Protein AF-0000000071337840 (afdb_homodimer)

Sequence (228 aa):
MEAAIKTVVSVFLKSSKGKENLGGKEFQSLVKSQLKNILTGTEDNEAVKNMRQQLDNNEDGKVSFQEYMNLIGYLAQSVSEQLLLNKHPLGLFTIEIVNPESFCKRSYLRCQCHMEAAIKTVVSVFLKSSKGKENLGGKEFQSLVKSQLKNILTGTEDNEAVKNMRQQLDNNEDGKVSFQEYMNLIGYLAQSVSEQLLLNKHPLGLFTIEIVNPESFCKRSYLRCQCH

Foldseek 3Di:
DVVVVVVLVVLQCVLCVNDQWAALVSQLCSCVPPVPQQEDPSVPSVLSQQLQCLLPPVPPRIHGVVSSVLVVVLSVVQLVVCVVVVVCVPSRHYDYSDDSVVSVVPSVVPPVPD/DVVVVVVLVVLQCVLCVNDQWAALVSQLCSCVPPVPQQEDPSVPSVLSQQLQCLLPPVPPRIHGVVSSVLVVVLSVVQLVVCVVVVVCVPSRHYDYSDDSVVSVVVSPPCPVPD

Secondary structure (DSSP, 8-state):
-HHHHHHHHHHHHHHHTT-SEE-HHHHHHHHHHHSTTTEETTT-HHHHHHHHHHH-TT-SSSE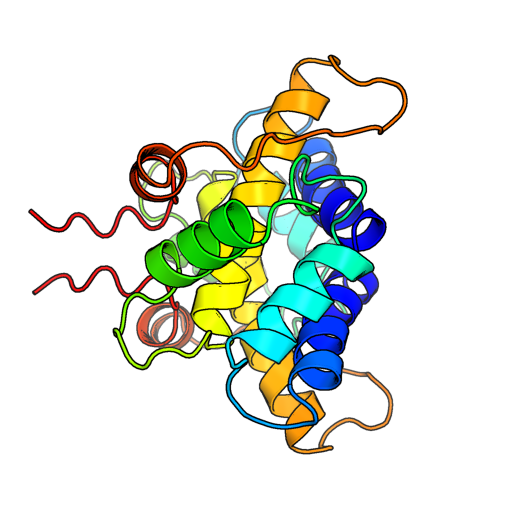EHHHHHHHHHHHHHHHHHHHHTT--TTS---EE---THHHHHS-S------/-HHHHHHHHHHHHHHHTT-SEE-HHHHHHHHHHHSTTTEETTT-HHHHHHHHHHH-TT-SSSEEHHHHHHHHHHHHHHHHHHHHTT--TT----EE---THHHHHH-S------

Organism: Cyprinus carpio (NCBI:txid7962)

Nearest PDB structures (foldseek):
  5dkn-assembly1_A  TM=9.117E-01  e=7.310E-04  Bos taurus
  1odb-assembly2_F  TM=9.271E-01  e=1.097E-03  Homo sapiens
  1juo-assembly1_A  TM=7.093E-01  e=1.704E-01  Homo sapiens
  1k94-assembly1_B  TM=5.576E-01  e=8.497E-02  Homo sapiens
  1gjy-assembly2_C  TM=5.408E-01  e=8.018E-02  Cricetulus griseus

Solvent-accessible surface area (backbone atoms only — not comparable to full-atom values): 12331 Å² total; per-residue (Å²): 86,56,67,26,47,48,45,55,35,47,52,52,39,62,51,26,71,74,44,77,41,22,44,63,68,37,43,48,49,41,45,49,69,45,31,50,70,40,33,40,60,53,85,37,63,66,55,45,51,51,50,50,59,63,44,21,77,85,68,74,70,34,37,38,60,53,36,49,42,50,52,52,44,42,53,32,51,55,47,41,54,35,56,72,65,58,70,36,85,82,69,64,45,74,39,64,73,59,73,58,67,53,51,58,72,57,30,58,59,63,34,64,67,116,85,56,68,28,44,48,44,56,35,47,52,52,40,61,50,26,70,74,45,77,41,22,45,62,69,39,44,48,49,43,46,50,70,44,32,50,70,40,32,40,61,55,86,35,63,68,55,44,51,50,50,49,58,60,44,20,78,84,69,74,70,35,38,37,61,51,36,48,42,49,51,52,43,45,52,34,51,54,46,41,55,36,56,73,64,58,69,36,84,82,69,65,44,74,37,64,74,59,72,59,69,53,50,58,69,56,33,56,56,70,34,62,68,115

Radius of gyration: 16.7 Å; Cα contacts (8 Å, |Δi|>4): 310; chains: 2; bounding box: 42×45×37 Å

InterPro domains:
  IPR002048 EF-hand domain [PS50222] (43-78)
  IPR011992 EF-hand domain pair [SSF47473] (2-84)
  IPR013787 S100/CaBP-9k-type, calcium binding, subdomain [SM01394] (1-40)
  IPR018247 EF-Hand 1, calcium-binding site [PS00018]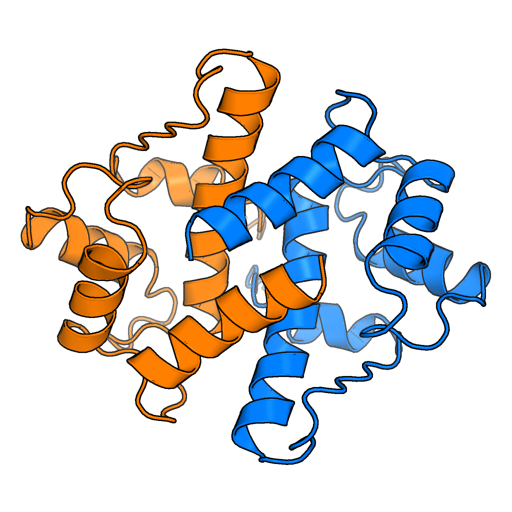 (56-68)

Structure (mmCIF, N/CA/C/O backbone):
data_AF-0000000071337840-model_v1
#
loop_
_entity.id
_entity.type
_entity.pdbx_description
1 polymer 'S100 calcium binding protein U'
#
loop_
_atom_site.group_PDB
_atom_site.id
_atom_site.type_symbol
_atom_site.label_atom_id
_atom_site.label_alt_id
_atom_site.label_comp_id
_atom_site.label_asym_id
_atom_site.label_entity_id
_atom_site.label_seq_id
_atom_site.pdbx_PDB_ins_code
_atom_site.Cartn_x
_atom_site.Cartn_y
_atom_site.Cartn_z
_atom_site.occupancy
_atom_site.B_iso_or_equiv
_atom_site.auth_seq_id
_atom_site.auth_comp_id
_atom_site.auth_asym_id
_atom_site.auth_atom_id
_atom_site.pdbx_PDB_model_num
ATOM 1 N N . MET A 1 1 ? 1.673 -2.33 -12.328 1 88.06 1 MET A N 1
ATOM 2 C CA . MET A 1 1 ? 1.578 -2.334 -10.867 1 88.06 1 MET A CA 1
ATOM 3 C C . MET A 1 1 ? 2.9 -1.916 -10.234 1 88.06 1 MET A C 1
ATOM 5 O O . MET A 1 1 ? 2.924 -1.072 -9.336 1 88.06 1 MET A O 1
ATOM 9 N N . GLU A 1 2 ? 4.066 -2.256 -10.883 1 89.44 2 GLU A N 1
ATOM 10 C CA . GLU A 1 2 ? 5.379 -2.023 -10.297 1 89.44 2 GLU A CA 1
ATOM 11 C C . GLU A 1 2 ? 5.715 -0.535 -10.266 1 89.44 2 GLU A C 1
ATOM 13 O O . GLU A 1 2 ? 6.27 -0.037 -9.281 1 89.44 2 GLU A O 1
ATOM 18 N N . ALA A 1 3 ? 5.312 0.094 -11.359 1 89.75 3 ALA A N 1
ATOM 19 C CA . ALA A 1 3 ? 5.539 1.536 -11.391 1 89.75 3 ALA A CA 1
ATOM 20 C C . ALA A 1 3 ? 4.719 2.246 -10.32 1 89.75 3 ALA A C 1
ATOM 22 O O . ALA A 1 3 ? 5.16 3.248 -9.75 1 89.75 3 ALA A O 1
ATOM 23 N N . ALA A 1 4 ? 3.533 1.729 -10.125 1 93.12 4 ALA A N 1
ATOM 24 C CA . ALA A 1 4 ? 2.676 2.299 -9.086 1 93.12 4 ALA A CA 1
ATOM 25 C C . ALA A 1 4 ? 3.301 2.127 -7.703 1 93.12 4 ALA A C 1
ATOM 27 O O . ALA A 1 4 ? 3.344 3.072 -6.914 1 93.12 4 ALA A O 1
ATOM 28 N N . ILE A 1 5 ? 3.885 0.948 -7.402 1 92.44 5 ILE A N 1
ATOM 29 C CA . ILE A 1 5 ? 4.531 0.687 -6.121 1 92.44 5 ILE A CA 1
ATOM 30 C C . ILE A 1 5 ? 5.762 1.58 -5.973 1 92.44 5 ILE A C 1
ATOM 32 O O . ILE A 1 5 ? 5.984 2.17 -4.914 1 92.44 5 ILE A O 1
ATOM 36 N N . LYS A 1 6 ? 6.508 1.772 -7.02 1 90.31 6 LYS A N 1
ATOM 37 C CA . LYS A 1 6 ? 7.684 2.637 -6.996 1 90.31 6 LYS A CA 1
ATOM 38 C C . LYS A 1 6 ? 7.297 4.086 -6.723 1 90.31 6 LYS A C 1
ATOM 40 O O . LYS A 1 6 ? 8.008 4.805 -6.016 1 90.31 6 LYS A O 1
ATOM 45 N N . THR A 1 7 ? 6.195 4.473 -7.363 1 93.69 7 THR A N 1
ATOM 46 C CA . THR A 1 7 ? 5.723 5.836 -7.145 1 93.69 7 THR A CA 1
ATOM 47 C C . THR A 1 7 ? 5.363 6.051 -5.676 1 93.69 7 THR A C 1
ATOM 49 O O . THR A 1 7 ? 5.766 7.047 -5.074 1 93.69 7 THR A O 1
ATOM 52 N N . VAL A 1 8 ? 4.641 5.078 -5.074 1 93.94 8 VAL A N 1
ATOM 53 C CA . VAL A 1 8 ? 4.258 5.164 -3.668 1 93.94 8 VAL A CA 1
ATOM 54 C C . VAL A 1 8 ? 5.508 5.285 -2.799 1 93.94 8 VAL A C 1
ATOM 56 O O . VAL A 1 8 ? 5.555 6.105 -1.88 1 93.94 8 VAL A O 1
ATOM 59 N N . VAL A 1 9 ? 6.555 4.551 -3.115 1 93.44 9 VAL A N 1
ATOM 60 C CA . VAL A 1 9 ? 7.793 4.543 -2.34 1 93.44 9 VAL A CA 1
ATOM 61 C C . VAL A 1 9 ? 8.555 5.848 -2.568 1 93.44 9 VAL A C 1
ATOM 63 O O . VAL A 1 9 ? 9.016 6.477 -1.616 1 93.44 9 VAL A O 1
ATOM 66 N N . SER A 1 10 ? 8.617 6.273 -3.777 1 92.88 10 SER A N 1
ATOM 67 C CA . SER A 1 10 ? 9.398 7.453 -4.133 1 92.88 10 SER A CA 1
ATOM 68 C C . SER A 1 10 ? 8.82 8.711 -3.5 1 92.88 10 SER A C 1
ATOM 70 O O . SER A 1 10 ? 9.57 9.617 -3.113 1 92.88 10 SER A O 1
ATOM 72 N N . VAL A 1 11 ? 7.535 8.797 -3.43 1 95.25 11 VAL A N 1
ATOM 73 C CA . VAL A 1 11 ? 6.891 9.953 -2.814 1 95.25 11 VAL A CA 1
ATOM 74 C C . VAL A 1 11 ? 7.316 10.062 -1.352 1 95.25 11 VAL A C 1
ATOM 76 O O . VAL A 1 11 ? 7.633 11.156 -0.869 1 95.25 11 VAL A O 1
ATOM 79 N N . PHE A 1 12 ? 7.344 8.938 -0.675 1 94.12 12 PHE A N 1
ATOM 80 C CA . PHE A 1 12 ? 7.781 8.938 0.716 1 94.12 12 PHE A CA 1
ATOM 81 C C . PHE A 1 12 ? 9.234 9.391 0.827 1 94.12 12 PHE A C 1
ATOM 83 O O . PHE A 1 12 ? 9.562 10.25 1.646 1 94.12 12 PHE A O 1
ATOM 90 N N . LEU A 1 13 ? 10.109 8.812 0.005 1 92.75 13 LEU A N 1
ATOM 91 C CA . LEU A 1 13 ? 11.539 9.094 0.069 1 92.75 13 LEU A CA 1
ATOM 92 C C . LEU A 1 13 ? 11.828 10.547 -0.292 1 92.75 13 LEU A C 1
ATOM 94 O O . LEU A 1 13 ? 12.688 11.188 0.321 1 92.75 13 LEU A O 1
ATOM 98 N N . LYS A 1 14 ? 11.117 11.031 -1.219 1 93.69 14 LYS A N 1
ATOM 99 C CA . LYS A 1 14 ? 11.266 12.43 -1.598 1 93.69 14 LYS A CA 1
ATOM 100 C C . LYS A 1 14 ? 10.797 13.359 -0.479 1 93.69 14 LYS A C 1
ATOM 102 O O . LYS A 1 14 ? 11.445 14.359 -0.181 1 93.69 14 LYS A O 1
ATOM 107 N N . SER A 1 15 ? 9.656 12.961 0.048 1 94.19 15 SER A N 1
ATOM 108 C CA . SER A 1 15 ? 9.094 13.781 1.116 1 94.19 15 SER A CA 1
ATOM 109 C C . SER A 1 15 ? 9.961 13.727 2.369 1 94.19 15 SER A C 1
ATOM 111 O O . SER A 1 15 ? 10.031 14.695 3.127 1 94.19 15 SER A O 1
ATOM 113 N N . SER A 1 16 ? 10.602 12.633 2.643 1 92.19 16 SER A N 1
ATOM 114 C CA . SER A 1 16 ? 11.43 12.453 3.832 1 92.19 16 SER A CA 1
ATOM 115 C C . SER A 1 16 ? 12.828 13.016 3.623 1 92.19 16 SER A C 1
ATOM 117 O O . SER A 1 16 ? 13.609 13.133 4.574 1 92.19 16 SER A O 1
ATOM 119 N N . LYS A 1 17 ? 13.094 13.43 2.369 1 90 17 LYS A N 1
ATOM 120 C CA . LYS A 1 17 ? 14.414 13.93 2 1 90 17 LYS A CA 1
ATOM 121 C C . LYS A 1 17 ? 15.5 12.914 2.326 1 90 17 LYS A C 1
ATOM 123 O O . LYS A 1 17 ? 16.547 13.266 2.879 1 90 17 LYS A O 1
ATOM 128 N N . GLY A 1 18 ? 15.164 11.609 2.184 1 81.88 18 GLY A N 1
ATOM 129 C CA . GLY A 1 18 ? 16.125 10.531 2.354 1 81.88 18 GLY A CA 1
ATOM 130 C C . GLY A 1 18 ? 16.188 10.008 3.777 1 81.88 18 GLY A C 1
ATOM 131 O O . GLY A 1 18 ? 16.938 9.07 4.066 1 81.88 18 GLY A O 1
ATOM 132 N N . LYS A 1 19 ? 15.367 10.656 4.637 1 87.44 19 LYS A N 1
ATOM 133 C CA . LYS A 1 19 ? 15.297 10.188 6.016 1 87.44 19 LYS A CA 1
ATOM 134 C C . LYS A 1 19 ? 14.406 8.953 6.133 1 87.44 19 LYS A C 1
ATOM 136 O O . LYS A 1 19 ? 13.656 8.641 5.207 1 87.44 19 LYS A O 1
ATOM 141 N N . GLU A 1 20 ? 14.523 8.258 7.281 1 84.81 20 GLU A N 1
ATOM 142 C CA . GLU A 1 20 ? 13.758 7.039 7.516 1 84.81 20 GLU A CA 1
ATOM 143 C C . GLU A 1 20 ? 12.328 7.355 7.934 1 84.81 20 GLU A C 1
ATOM 145 O O . GLU A 1 20 ? 11.461 6.48 7.91 1 84.81 20 GLU A O 1
ATOM 150 N N . ASN A 1 21 ? 12.172 8.602 8.305 1 92.25 21 ASN A N 1
ATOM 151 C CA . ASN A 1 21 ? 10.859 9 8.805 1 92.25 21 ASN A CA 1
ATOM 152 C C . ASN A 1 21 ? 10.453 10.383 8.305 1 92.25 21 ASN A C 1
ATOM 154 O O . ASN A 1 21 ? 11.305 11.156 7.867 1 92.25 21 ASN A O 1
ATOM 158 N N . LEU A 1 22 ? 9.086 10.609 8.375 1 94.5 22 LEU A N 1
ATOM 159 C CA . LEU A 1 22 ? 8.516 11.914 8.055 1 94.5 22 LEU A CA 1
ATOM 160 C C . LEU A 1 22 ? 8.125 12.664 9.328 1 94.5 22 LEU A C 1
ATOM 162 O O . LEU A 1 22 ? 7.406 12.125 10.172 1 94.5 22 LEU A O 1
ATOM 166 N N . GLY A 1 23 ? 8.664 13.852 9.461 1 94.06 23 GLY A N 1
ATOM 167 C CA . GLY A 1 23 ? 8.18 14.695 10.539 1 94.06 23 GLY A CA 1
ATOM 168 C C . GLY A 1 23 ? 6.805 15.273 10.258 1 94.06 23 GLY A C 1
ATOM 169 O O . GLY A 1 23 ? 6.16 14.922 9.266 1 94.06 23 GLY A O 1
ATOM 170 N N . GLY A 1 24 ? 6.395 16.109 11.203 1 93.38 24 GLY A N 1
ATOM 171 C CA . GLY A 1 24 ? 5.07 16.703 11.094 1 93.38 24 GLY A CA 1
ATOM 172 C C . GLY A 1 24 ? 4.887 17.516 9.82 1 93.38 24 GLY A C 1
ATOM 173 O O . GLY A 1 24 ? 3.943 17.281 9.062 1 93.38 24 GLY A O 1
ATOM 174 N N . LYS A 1 25 ? 5.852 18.406 9.594 1 93.69 25 LYS A N 1
ATOM 175 C CA . LYS A 1 25 ? 5.742 19.297 8.438 1 93.69 25 LYS A CA 1
ATOM 176 C C . LYS A 1 25 ? 5.855 18.516 7.129 1 93.69 25 LYS A C 1
ATOM 178 O O . LYS A 1 25 ? 5.129 18.781 6.172 1 93.69 25 LYS A O 1
ATOM 183 N N . GLU A 1 26 ? 6.789 17.578 7.039 1 95.94 26 GLU A N 1
ATOM 184 C CA . GLU A 1 26 ? 6.98 16.766 5.848 1 95.94 26 GLU A CA 1
ATOM 185 C C . GLU A 1 26 ? 5.734 15.93 5.543 1 95.94 26 GLU A C 1
ATOM 187 O O . GLU A 1 26 ? 5.332 15.805 4.387 1 95.94 26 GLU A O 1
ATOM 192 N N . PHE A 1 27 ? 5.156 15.391 6.648 1 94.25 27 PHE A N 1
ATOM 193 C CA . PHE A 1 27 ? 3.947 14.594 6.477 1 94.25 27 PHE A CA 1
ATOM 194 C C . PHE A 1 27 ? 2.797 15.461 5.977 1 94.25 27 PHE A C 1
ATOM 196 O O . PHE A 1 27 ? 2.076 15.07 5.055 1 94.25 27 PHE A O 1
ATOM 203 N N . GLN A 1 28 ? 2.699 16.609 6.535 1 94 28 GLN A N 1
ATOM 204 C CA . GLN A 1 28 ? 1.652 17.547 6.117 1 94 28 GLN A CA 1
ATOM 205 C C . GLN A 1 28 ? 1.807 17.922 4.648 1 94 28 GLN A C 1
ATOM 207 O O . GLN A 1 28 ? 0.823 17.953 3.906 1 94 28 GLN A O 1
ATOM 212 N N . SER A 1 29 ? 3.012 18.203 4.277 1 94.5 29 SER A N 1
ATOM 213 C CA . SER A 1 29 ? 3.287 18.578 2.891 1 94.5 29 SER A CA 1
ATOM 214 C C . SER A 1 29 ? 2.963 17.422 1.943 1 94.5 29 SER A C 1
ATOM 216 O O . SER A 1 29 ? 2.396 17.641 0.869 1 94.5 29 SER A O 1
ATOM 218 N N . LEU A 1 30 ? 3.285 16.234 2.324 1 94.5 30 LEU A N 1
ATOM 219 C CA . LEU A 1 30 ? 3.006 15.055 1.516 1 94.5 30 LEU A CA 1
ATOM 220 C C . LEU A 1 30 ? 1.506 14.883 1.304 1 94.5 30 LEU A C 1
ATOM 222 O O . LEU A 1 30 ? 1.05 14.719 0.171 1 94.5 30 LEU A O 1
ATOM 226 N N . VAL A 1 31 ? 0.731 14.938 2.352 1 93 31 VAL A N 1
ATOM 227 C CA . VAL A 1 31 ? -0.712 14.734 2.291 1 93 31 VAL A CA 1
ATOM 228 C C . VAL A 1 31 ? -1.354 15.828 1.437 1 93 31 VAL A C 1
ATOM 230 O O . VAL A 1 31 ? -2.154 15.539 0.545 1 93 31 VAL A O 1
ATOM 233 N N . LYS A 1 32 ? -0.914 17.016 1.634 1 92.62 32 LYS A N 1
ATOM 234 C CA . LYS A 1 32 ? -1.528 18.156 0.949 1 92.62 32 LYS A CA 1
ATOM 235 C C . LYS A 1 32 ? -1.141 18.172 -0.526 1 92.62 32 LYS A C 1
ATOM 237 O O . LYS A 1 32 ? -1.917 18.625 -1.369 1 92.62 32 LYS A O 1
ATOM 242 N N . SER A 1 33 ? 0.011 17.656 -0.815 1 93.75 33 SER A N 1
ATOM 243 C CA . SER A 1 33 ? 0.496 17.734 -2.189 1 93.75 33 SER A CA 1
ATOM 244 C C . SER A 1 33 ? 0.17 16.453 -2.963 1 93.75 33 SER A C 1
ATOM 246 O O . SER A 1 33 ? -0.18 16.516 -4.145 1 93.75 33 SER A O 1
ATOM 248 N N . GLN A 1 34 ? 0.192 15.32 -2.352 1 92.81 34 GLN A N 1
ATOM 249 C CA . GLN A 1 34 ? 0.132 14.047 -3.068 1 92.81 34 GLN A CA 1
ATOM 250 C C . GLN A 1 34 ? -1.243 13.406 -2.928 1 92.81 34 GLN A C 1
ATOM 252 O O . GLN A 1 34 ? -1.626 12.562 -3.742 1 92.81 34 GLN A O 1
ATOM 257 N N . LEU A 1 35 ? -2.027 13.82 -1.89 1 90.56 35 LEU A N 1
ATOM 258 C CA . LEU A 1 35 ? -3.281 13.125 -1.623 1 90.56 35 LEU A CA 1
ATOM 259 C C . LEU A 1 35 ? -4.449 14.109 -1.59 1 90.56 35 LEU A C 1
ATOM 261 O O . LEU A 1 35 ? -5.488 13.82 -0.992 1 90.56 35 LEU A O 1
ATOM 265 N N . LYS A 1 36 ? -4.309 15.188 -2.195 1 86.25 36 LYS A N 1
ATOM 266 C CA . LYS A 1 36 ? -5.293 16.266 -2.092 1 86.25 36 LYS A CA 1
ATOM 267 C C . LYS A 1 36 ? -6.605 15.875 -2.766 1 86.25 36 LYS A C 1
ATOM 269 O O . LYS A 1 36 ? -7.672 16.344 -2.369 1 86.25 36 LYS A O 1
ATOM 274 N N . ASN A 1 37 ? -6.535 15.016 -3.775 1 84.12 37 ASN A N 1
ATOM 275 C CA . ASN A 1 37 ? -7.754 14.664 -4.5 1 84.12 37 ASN A CA 1
ATOM 276 C C . ASN A 1 37 ? -8.438 13.445 -3.885 1 84.12 37 ASN A C 1
ATOM 278 O O . ASN A 1 37 ? -9.625 13.203 -4.137 1 84.12 37 ASN A O 1
ATOM 282 N N . ILE A 1 38 ? -7.801 12.68 -3.176 1 82.81 38 ILE A N 1
ATOM 283 C CA . ILE A 1 38 ? -8.375 11.492 -2.551 1 82.81 38 ILE A CA 1
ATOM 284 C C . ILE A 1 38 ? -8.812 11.82 -1.127 1 82.81 38 ILE A C 1
ATOM 286 O O . ILE A 1 38 ? -9.844 11.32 -0.659 1 82.81 38 ILE A O 1
ATOM 290 N N . LEU A 1 39 ? -8 12.633 -0.469 1 82.81 39 LEU A N 1
ATOM 291 C CA . LEU A 1 39 ? -8.297 13.031 0.903 1 82.81 39 LEU A CA 1
ATOM 292 C C . LEU A 1 39 ? -8.883 14.445 0.947 1 82.81 39 LEU A C 1
ATOM 294 O O . LEU A 1 39 ? -8.234 15.398 0.51 1 82.81 39 LEU A O 1
ATOM 298 N N . THR A 1 40 ? -10.031 14.43 1.521 1 83.56 40 THR A N 1
ATOM 299 C CA . THR A 1 40 ? -10.656 15.742 1.673 1 83.56 40 THR A CA 1
ATOM 300 C C . THR A 1 40 ? -10.414 16.297 3.074 1 83.56 40 THR A C 1
ATOM 302 O O . THR A 1 40 ? -10.328 15.539 4.043 1 83.56 40 THR A O 1
ATOM 305 N N . GLY A 1 41 ? -10.25 17.578 3.201 1 83.38 41 GLY A N 1
ATOM 306 C CA . GLY A 1 41 ? -10.023 18.219 4.488 1 83.38 41 GLY A CA 1
ATOM 307 C C . GLY A 1 41 ? -8.547 18.391 4.816 1 83.38 41 GLY A C 1
ATOM 308 O O . GLY A 1 41 ? -8.195 18.719 5.949 1 83.38 41 GLY A O 1
ATOM 309 N N . THR A 1 42 ? -7.754 18.125 3.842 1 85.12 42 THR A N 1
ATOM 310 C CA . THR A 1 42 ? -6.316 18.219 4.066 1 85.12 42 THR A CA 1
ATOM 311 C C . THR A 1 42 ? -5.898 19.672 4.285 1 85.12 42 THR A C 1
ATOM 313 O O . THR A 1 42 ? -4.797 19.938 4.77 1 85.12 42 THR A O 1
ATOM 316 N N . GLU A 1 43 ? -6.797 20.547 3.938 1 86.62 43 GLU A N 1
ATOM 317 C CA . GLU A 1 43 ? -6.508 21.953 4.16 1 86.62 43 GLU A CA 1
ATOM 318 C C . GLU A 1 43 ? -6.578 22.312 5.645 1 86.62 43 GLU A C 1
ATOM 320 O O . GLU A 1 43 ? -6.086 23.359 6.062 1 86.62 43 GLU A O 1
ATOM 325 N N . ASP A 1 44 ? -7.227 21.438 6.418 1 86.25 44 ASP A N 1
ATOM 326 C CA . ASP A 1 44 ? -7.277 21.594 7.867 1 86.25 44 ASP A CA 1
ATOM 327 C C . ASP A 1 44 ? -6.043 20.969 8.531 1 86.25 44 ASP A C 1
ATOM 329 O O . ASP A 1 44 ? -5.957 19.75 8.688 1 86.25 44 ASP A O 1
ATOM 333 N N . ASN A 1 45 ? -5.207 21.891 8.977 1 89.38 45 ASN A N 1
ATOM 334 C CA . ASN A 1 45 ? -3.957 21.422 9.57 1 89.38 45 ASN A CA 1
ATOM 335 C C . ASN A 1 45 ? -4.211 20.547 10.789 1 89.38 45 ASN A C 1
ATOM 337 O O . ASN A 1 45 ? -3.447 19.609 11.055 1 89.38 45 ASN A O 1
ATOM 341 N N . GLU A 1 46 ? -5.254 20.844 11.5 1 88.19 46 GLU A N 1
ATOM 342 C CA . GLU A 1 46 ? -5.586 20.062 12.672 1 88.19 46 GLU A CA 1
ATOM 343 C C . GLU A 1 46 ? -5.996 18.641 12.289 1 88.19 46 GLU A C 1
ATOM 345 O O . GLU A 1 46 ? -5.648 17.672 12.977 1 88.19 46 GLU A O 1
ATOM 350 N N . ALA A 1 47 ? -6.719 18.5 11.172 1 86.31 47 ALA A N 1
ATOM 351 C CA . ALA A 1 47 ? -7.133 17.188 10.68 1 86.31 47 ALA A CA 1
ATOM 352 C C . ALA A 1 47 ? -5.926 16.344 10.266 1 86.31 47 ALA A C 1
ATOM 354 O O . ALA A 1 47 ? -5.848 15.164 10.594 1 86.31 47 ALA A O 1
ATOM 355 N N . VAL A 1 48 ? -5.004 16.953 9.633 1 90.62 48 VAL A N 1
ATOM 356 C CA . VAL A 1 48 ? -3.811 16.25 9.164 1 90.62 48 VAL A CA 1
ATOM 357 C C . VAL A 1 48 ? -2.943 15.867 10.359 1 90.62 48 VAL A C 1
ATOM 359 O O . VAL A 1 48 ? -2.375 14.773 10.398 1 90.62 48 VAL A O 1
ATOM 362 N N . LYS A 1 49 ? -2.838 16.828 11.359 1 88.94 49 LYS A N 1
ATOM 363 C CA . LYS A 1 49 ? -2.109 16.516 12.586 1 88.94 49 LYS A CA 1
ATOM 364 C C . LYS A 1 49 ? -2.709 15.312 13.305 1 88.94 49 LYS A C 1
ATOM 366 O O . LYS A 1 49 ? -1.98 14.438 13.781 1 88.94 49 LYS A O 1
ATOM 371 N N . ASN A 1 50 ? -3.98 15.281 13.359 1 86.06 50 ASN A N 1
ATOM 372 C CA . ASN A 1 50 ? -4.672 14.156 13.984 1 86.06 50 ASN A CA 1
ATOM 373 C C . ASN A 1 50 ? -4.395 12.852 13.25 1 86.06 50 ASN A C 1
ATOM 375 O O . ASN A 1 50 ? -4.215 11.805 13.875 1 86.06 50 ASN A O 1
ATOM 379 N N . MET A 1 51 ? -4.418 12.906 11.953 1 87.12 51 MET A N 1
ATOM 380 C CA . MET A 1 51 ? -4.109 11.734 11.141 1 87.12 51 MET A CA 1
ATOM 381 C C . MET A 1 51 ? -2.699 11.227 11.43 1 87.12 51 MET A C 1
ATOM 383 O O . MET A 1 51 ? -2.484 10.023 11.57 1 87.12 51 MET A O 1
ATOM 387 N N . ARG A 1 52 ? -1.795 12.172 11.461 1 89.19 52 ARG A N 1
ATOM 388 C CA . ARG A 1 52 ? -0.419 11.797 11.781 1 89.19 52 ARG A CA 1
ATOM 389 C C . ARG A 1 52 ? -0.335 11.117 13.141 1 89.19 52 ARG A C 1
ATOM 391 O O . ARG A 1 52 ? 0.369 10.117 13.297 1 89.19 52 ARG A O 1
ATOM 398 N N . GLN A 1 53 ? -1.024 11.656 14.164 1 85.06 53 GLN A N 1
ATOM 399 C CA . GLN A 1 53 ? -1.014 11.125 15.523 1 85.06 53 GLN A CA 1
ATOM 400 C C . GLN A 1 53 ? -1.603 9.719 15.562 1 85.06 53 GLN A C 1
ATOM 402 O O . GLN A 1 53 ? -1.147 8.867 16.344 1 85.06 53 GLN A O 1
ATOM 407 N N . GLN A 1 54 ? -2.535 9.547 14.727 1 82.31 54 GLN A N 1
ATOM 408 C CA . GLN A 1 54 ? -3.158 8.227 14.672 1 82.31 54 GLN A CA 1
ATOM 409 C C . GLN A 1 54 ? -2.238 7.211 14 1 82.31 54 GLN A C 1
ATOM 411 O O . GLN A 1 54 ? -2.266 6.023 14.344 1 82.31 54 GLN A O 1
ATOM 416 N N . LEU A 1 55 ? -1.478 7.68 13.047 1 83 55 LEU A N 1
ATOM 417 C CA . LEU A 1 55 ? -0.562 6.801 12.328 1 83 55 LEU A CA 1
ATOM 418 C C . LEU A 1 55 ? 0.697 6.543 13.148 1 83 55 LEU A C 1
ATOM 420 O O . LEU A 1 55 ? 1.36 5.52 12.977 1 83 55 LEU A O 1
ATOM 424 N N . ASP A 1 56 ? 1.02 7.535 13.984 1 83 56 ASP A N 1
ATOM 425 C CA . ASP A 1 56 ? 2.236 7.473 14.789 1 83 56 ASP A CA 1
ATOM 426 C C . ASP A 1 56 ? 2.107 6.434 15.898 1 83 56 ASP A C 1
ATOM 428 O O . ASP A 1 56 ? 2.074 6.781 17.078 1 83 56 ASP A O 1
ATOM 432 N N . ASN A 1 57 ? 2.201 5.16 15.547 1 76.88 57 ASN A N 1
ATOM 433 C CA . ASN A 1 57 ? 1.977 4.051 16.469 1 76.88 57 ASN A CA 1
ATOM 434 C C . ASN A 1 57 ? 3.1 3.941 17.5 1 76.88 57 ASN A C 1
ATOM 436 O O . ASN A 1 57 ? 2.867 3.531 18.625 1 76.88 57 ASN A O 1
ATOM 440 N N . ASN A 1 58 ? 4.32 4.266 17.078 1 76.94 58 ASN A N 1
ATOM 441 C CA . ASN A 1 58 ? 5.43 4.141 18.016 1 76.94 58 ASN A CA 1
ATOM 442 C C . ASN A 1 58 ? 5.637 5.426 18.812 1 76.94 58 ASN A C 1
ATOM 444 O O . ASN A 1 58 ? 6.586 5.531 19.594 1 76.94 58 ASN A O 1
ATOM 448 N N . GLU A 1 59 ? 4.84 6.461 18.609 1 84.88 59 GLU A N 1
ATOM 449 C CA . GLU A 1 59 ? 4.734 7.695 19.375 1 84.88 59 GLU A CA 1
ATOM 450 C C . GLU A 1 59 ? 6.051 8.469 19.375 1 84.88 59 GLU A C 1
ATOM 452 O O . GLU A 1 59 ? 6.484 8.977 20.406 1 84.88 59 GLU A O 1
ATOM 457 N N . ASP A 1 60 ? 6.754 8.516 18.234 1 86.5 60 ASP A N 1
ATOM 458 C CA . ASP A 1 60 ? 8 9.266 18.125 1 86.5 60 ASP A CA 1
ATOM 459 C C . ASP A 1 60 ? 7.777 10.594 17.391 1 86.5 60 ASP A C 1
ATOM 461 O O . ASP A 1 60 ? 8.727 11.344 17.172 1 86.5 60 ASP A O 1
ATOM 465 N N . GLY A 1 61 ? 6.551 10.859 17.109 1 90.19 61 GLY A N 1
ATOM 466 C CA . GLY A 1 61 ? 6.191 12.109 16.469 1 90.19 61 GLY A CA 1
ATOM 467 C C . GLY A 1 61 ? 6.547 12.148 14.992 1 90.19 61 GLY A C 1
ATOM 468 O O . GLY A 1 61 ? 6.477 13.203 14.359 1 90.19 61 GLY A O 1
ATOM 469 N N . LYS A 1 62 ? 6.992 11.062 14.508 1 93.38 62 LYS A N 1
ATOM 470 C CA . LYS A 1 62 ? 7.352 10.922 13.102 1 93.38 62 LYS A CA 1
ATOM 471 C C . LYS A 1 62 ? 6.555 9.797 12.445 1 93.38 62 LYS A C 1
ATOM 473 O O . LYS A 1 62 ? 5.934 8.984 13.133 1 93.38 62 LYS A O 1
ATOM 478 N N . VAL A 1 63 ? 6.465 9.836 11.203 1 93.19 63 VAL A N 1
ATOM 479 C CA . VAL A 1 63 ? 5.809 8.773 10.438 1 93.19 63 VAL A CA 1
ATOM 480 C C . VAL A 1 63 ? 6.855 7.918 9.734 1 93.19 63 VAL A C 1
ATOM 482 O O . VAL A 1 63 ? 7.539 8.383 8.82 1 93.19 63 VAL A O 1
ATOM 485 N N . SER A 1 64 ? 6.996 6.719 10.242 1 90 64 SER A N 1
ATOM 486 C CA . SER A 1 64 ? 7.883 5.766 9.586 1 90 64 SER A CA 1
ATOM 487 C C . SER A 1 64 ? 7.293 5.273 8.266 1 90 64 SER A C 1
ATOM 489 O O . SER A 1 64 ? 6.121 5.523 7.977 1 90 64 SER A O 1
ATOM 491 N N . PHE A 1 65 ? 8.133 4.594 7.484 1 88.56 65 PHE A N 1
ATOM 492 C CA . PHE A 1 65 ? 7.641 4.062 6.219 1 88.56 65 PHE A CA 1
ATOM 493 C C . PHE A 1 65 ? 6.496 3.084 6.453 1 88.56 65 PHE A C 1
ATOM 495 O O . PHE A 1 65 ? 5.531 3.055 5.688 1 88.56 65 PHE A O 1
ATOM 502 N N . GLN A 1 66 ? 6.641 2.377 7.523 1 84.38 66 GLN A N 1
ATOM 503 C CA . GLN A 1 66 ? 5.586 1.417 7.832 1 84.38 66 GLN A CA 1
ATOM 504 C C . GLN A 1 66 ? 4.27 2.125 8.141 1 84.38 66 GLN A C 1
ATOM 506 O O . GLN A 1 66 ? 3.211 1.704 7.672 1 84.38 66 GLN A O 1
ATOM 511 N N . GLU A 1 67 ? 4.328 3.066 8.914 1 85.75 67 GLU A N 1
ATOM 512 C CA . GLU A 1 67 ? 3.137 3.84 9.242 1 85.75 67 GLU A CA 1
ATOM 513 C C . GLU A 1 67 ? 2.559 4.523 8.008 1 85.75 67 GLU A C 1
ATOM 515 O O . GLU A 1 67 ? 1.34 4.625 7.863 1 85.75 67 GLU A O 1
ATOM 520 N N . TYR A 1 68 ? 3.467 5 7.207 1 90 68 TYR A N 1
ATOM 521 C CA . TYR A 1 68 ? 3.062 5.559 5.922 1 90 68 TYR A CA 1
ATOM 522 C C . TYR A 1 68 ? 2.32 4.523 5.086 1 90 68 TYR A C 1
ATOM 524 O O . TYR A 1 68 ? 1.292 4.828 4.48 1 90 68 TYR A O 1
ATOM 532 N N . MET A 1 69 ? 2.805 3.365 5.105 1 89.88 69 MET A N 1
ATOM 533 C CA . MET A 1 69 ? 2.17 2.312 4.32 1 89.88 69 MET A CA 1
ATOM 534 C C . MET A 1 69 ? 0.819 1.927 4.914 1 89.88 69 MET A C 1
ATOM 536 O O . MET A 1 69 ? -0.094 1.528 4.188 1 89.88 69 MET A O 1
ATOM 540 N N . ASN A 1 70 ? 0.669 2.062 6.188 1 84.69 70 ASN A N 1
ATOM 541 C CA . ASN A 1 70 ? -0.646 1.861 6.785 1 84.69 70 ASN A CA 1
ATOM 542 C C . ASN A 1 70 ? -1.658 2.881 6.27 1 84.69 70 ASN A C 1
ATOM 544 O O . ASN A 1 70 ? -2.814 2.539 6.016 1 84.69 70 ASN A O 1
ATOM 548 N N . LEU A 1 71 ? -1.194 4.094 6.172 1 87.19 71 LEU A N 1
ATOM 549 C CA . LEU A 1 71 ? -2.051 5.133 5.613 1 87.19 71 LEU A CA 1
ATOM 550 C C . LEU A 1 71 ? -2.48 4.777 4.191 1 87.19 71 LEU A C 1
ATOM 552 O O . LEU A 1 71 ? -3.666 4.852 3.861 1 87.19 71 LEU A O 1
ATOM 556 N N . ILE A 1 72 ? -1.515 4.41 3.396 1 91.44 72 ILE A N 1
ATOM 557 C CA . ILE A 1 72 ? -1.805 4.051 2.014 1 91.44 72 ILE A CA 1
ATOM 558 C C . ILE A 1 72 ? -2.805 2.896 1.979 1 91.44 72 ILE A C 1
ATOM 560 O O . ILE A 1 72 ? -3.723 2.889 1.155 1 91.44 72 ILE A O 1
ATOM 564 N N . GLY A 1 73 ? -2.613 1.881 2.834 1 88.69 73 GLY A N 1
ATOM 565 C CA . GLY A 1 73 ? -3.553 0.775 2.912 1 88.69 73 GLY A CA 1
ATOM 566 C C . GLY A 1 73 ? -4.969 1.218 3.236 1 88.69 73 GLY A C 1
ATOM 567 O O . GLY A 1 73 ? -5.93 0.726 2.641 1 88.69 73 GLY A O 1
ATOM 568 N N . TYR A 1 74 ? -5.066 2.123 4.148 1 83 74 TYR A N 1
ATOM 569 C CA . TYR A 1 74 ? -6.371 2.658 4.523 1 83 74 TYR A CA 1
ATOM 570 C C . TYR A 1 74 ? -7.035 3.355 3.344 1 83 74 TYR A C 1
ATOM 572 O O . TYR A 1 74 ? -8.211 3.121 3.059 1 83 74 TYR A O 1
ATOM 580 N N . LEU A 1 75 ? -6.289 4.227 2.705 1 87.44 75 LEU A N 1
ATOM 581 C CA . LEU A 1 75 ? -6.82 4.945 1.55 1 87.44 75 LEU A CA 1
ATOM 582 C C . LEU A 1 75 ? -7.215 3.973 0.443 1 87.44 75 LEU A C 1
ATOM 584 O O . LEU A 1 75 ? -8.273 4.117 -0.167 1 87.44 75 LEU A O 1
ATOM 588 N N . ALA A 1 76 ? -6.359 2.969 0.23 1 89.31 76 ALA A N 1
ATOM 589 C CA . ALA A 1 76 ? -6.617 1.976 -0.81 1 89.31 76 ALA A CA 1
ATOM 590 C C . ALA A 1 76 ? -7.895 1.197 -0.52 1 89.31 76 ALA A C 1
ATOM 592 O O . ALA A 1 76 ? -8.672 0.905 -1.433 1 89.31 76 ALA A O 1
ATOM 593 N N . GLN A 1 77 ? -8.078 0.856 0.715 1 86.38 77 GLN A N 1
ATOM 594 C CA . GLN A 1 77 ? -9.305 0.156 1.103 1 86.38 77 GLN A CA 1
ATOM 595 C C . GLN A 1 77 ? -10.539 1.002 0.809 1 86.38 77 GLN A C 1
ATOM 597 O O . GLN A 1 77 ? -11.547 0.489 0.319 1 86.38 77 GLN A O 1
ATOM 602 N N . SER A 1 78 ? -10.531 2.203 1.163 1 83.88 78 SER A N 1
ATOM 603 C CA . SER A 1 78 ? -11.633 3.127 0.913 1 83.88 78 SER A CA 1
ATOM 604 C C . SER A 1 78 ? -11.898 3.279 -0.581 1 83.88 78 SER A C 1
ATOM 606 O O . SER A 1 78 ? -13.047 3.26 -1.019 1 83.88 78 SER A O 1
ATOM 608 N N . VAL A 1 79 ? -10.82 3.387 -1.339 1 85.75 79 VAL A N 1
ATOM 609 C CA . VAL A 1 79 ? -10.938 3.52 -2.787 1 85.75 79 VAL A CA 1
ATOM 610 C C . VAL A 1 79 ? -11.531 2.24 -3.377 1 85.75 79 VAL A C 1
ATOM 612 O O . VAL A 1 79 ? -12.383 2.297 -4.266 1 85.75 79 VAL A O 1
ATOM 615 N N . SER A 1 80 ? -11.086 1.095 -2.893 1 86.5 80 SER A N 1
ATOM 616 C CA . SER A 1 80 ? -11.594 -0.19 -3.365 1 86.5 80 SER A CA 1
ATOM 617 C C . SER A 1 80 ? -13.102 -0.299 -3.164 1 86.5 80 SER A C 1
ATOM 619 O O . SER A 1 80 ? -13.82 -0.754 -4.059 1 86.5 80 SER A O 1
ATOM 621 N N . GLU A 1 81 ? -13.523 0.112 -1.984 1 83.44 81 GLU A N 1
ATOM 622 C CA . GLU A 1 81 ? -14.945 0.069 -1.676 1 83.44 81 GLU A CA 1
ATOM 623 C C . GLU A 1 81 ? -15.742 0.98 -2.607 1 83.44 81 GLU A C 1
ATOM 625 O O . GLU A 1 81 ? -16.844 0.626 -3.045 1 83.44 81 GLU A O 1
ATOM 630 N N . GLN A 1 82 ? -15.18 2.023 -2.896 1 81.38 82 GLN A N 1
ATOM 631 C CA . GLN A 1 82 ? -15.859 2.975 -3.77 1 81.38 82 GLN A CA 1
ATOM 632 C C . GLN A 1 82 ? -15.875 2.482 -5.215 1 81.38 82 GLN A C 1
ATOM 634 O O . GLN A 1 82 ? -16.859 2.67 -5.93 1 81.38 82 GLN A O 1
ATOM 639 N N . LEU A 1 83 ? -14.852 1.89 -5.625 1 81.62 83 LEU A N 1
ATOM 640 C CA . LEU A 1 83 ? -14.781 1.355 -6.98 1 81.62 83 LEU A CA 1
ATOM 641 C C . LEU A 1 83 ? -15.734 0.178 -7.152 1 81.62 83 LEU A C 1
ATOM 643 O O . LEU A 1 83 ? -16.359 0.027 -8.203 1 81.62 83 LEU A O 1
ATOM 647 N N . LEU A 1 84 ? -15.781 -0.61 -6.133 1 80.44 84 LEU A N 1
ATOM 648 C CA . LEU A 1 84 ? -16.656 -1.771 -6.188 1 80.44 84 LEU A CA 1
ATOM 649 C C . LEU A 1 84 ? -18.125 -1.343 -6.227 1 80.44 84 LEU A C 1
ATOM 651 O O . LEU A 1 84 ? -18.938 -1.972 -6.906 1 80.44 84 LEU A O 1
ATOM 655 N N . LEU A 1 85 ? -18.391 -0.352 -5.484 1 77.62 85 LEU A N 1
ATOM 656 C CA . LEU A 1 85 ? -19.781 0.108 -5.395 1 77.62 85 LEU A CA 1
ATOM 657 C C . LEU A 1 85 ? -20.125 1.018 -6.566 1 77.62 85 LEU A C 1
ATOM 659 O O . LEU A 1 85 ? -21.281 1.429 -6.719 1 77.62 85 LEU A O 1
ATOM 663 N N . ASN A 1 86 ? -19.219 1.1 -7.457 1 65.44 86 ASN A N 1
ATOM 664 C CA . ASN A 1 86 ? -19.375 1.964 -8.625 1 65.44 86 ASN A CA 1
ATOM 665 C C . ASN A 1 86 ? -19.859 3.359 -8.227 1 65.44 86 ASN A C 1
ATOM 667 O O . ASN A 1 86 ? -20.703 3.951 -8.898 1 65.44 86 ASN A O 1
ATOM 671 N N . LYS A 1 87 ? -19.5 3.629 -7.113 1 60.44 87 LYS A N 1
ATOM 672 C CA . LYS A 1 87 ? -20 4.906 -6.613 1 60.44 87 LYS A CA 1
ATOM 673 C C . LYS A 1 87 ? -19.281 6.078 -7.281 1 60.44 87 LYS A C 1
ATOM 675 O O . LYS A 1 87 ? -19.797 7.199 -7.289 1 60.44 87 LYS A O 1
ATOM 680 N N . HIS A 1 88 ? -18.031 5.895 -7.84 1 56.88 88 HIS A N 1
ATOM 681 C CA . HIS A 1 88 ? -17.344 7.031 -8.43 1 56.88 88 HIS A CA 1
ATOM 682 C C . HIS A 1 88 ? -16.812 6.695 -9.82 1 56.88 88 HIS A C 1
ATOM 684 O O . HIS A 1 88 ? -15.625 6.383 -9.977 1 56.88 88 HIS A O 1
ATOM 690 N N . PRO A 1 89 ? -17.75 6.66 -10.719 1 53 89 PRO A N 1
ATOM 691 C CA . PRO A 1 89 ? -17.359 6.316 -12.086 1 53 89 PRO A CA 1
ATOM 692 C C . PRO A 1 89 ? -16.219 7.184 -12.609 1 53 89 PRO A C 1
ATOM 694 O O . PRO A 1 89 ? -15.445 6.746 -13.469 1 53 89 PRO A O 1
ATOM 697 N N . LEU A 1 90 ? -16.188 8.406 -12.055 1 51.5 90 LEU A N 1
ATOM 698 C CA . LEU A 1 90 ? -15.234 9.328 -12.648 1 51.5 90 LEU A CA 1
ATOM 699 C C . LEU A 1 90 ? -13.859 9.18 -12.016 1 51.5 90 LEU A C 1
ATOM 701 O O . LEU A 1 90 ? -12.883 9.758 -12.492 1 51.5 90 LEU A O 1
ATOM 705 N N . GLY A 1 91 ? -13.734 8.188 -11.195 1 56.41 91 GLY A N 1
ATOM 706 C CA . GLY A 1 91 ? -12.414 7.977 -10.617 1 56.41 91 GLY A CA 1
ATOM 707 C C . GLY A 1 91 ? -12.086 8.977 -9.523 1 56.41 91 GLY A C 1
ATOM 708 O O . GLY A 1 91 ? -10.914 9.133 -9.156 1 56.41 91 GLY A O 1
ATOM 709 N N . LEU A 1 92 ? -13.102 9.922 -9.297 1 58.72 92 LEU A N 1
ATOM 710 C CA . LEU A 1 92 ? -12.828 10.898 -8.258 1 58.72 92 LEU A CA 1
ATOM 711 C C . LEU A 1 92 ? -13.141 10.336 -6.875 1 58.72 92 LEU A C 1
ATOM 713 O O . LEU A 1 92 ? -14.297 10.023 -6.574 1 58.72 92 LEU A O 1
ATOM 717 N N . PHE A 1 93 ? -12.18 9.828 -6.203 1 67.19 93 PHE A N 1
ATOM 718 C CA . PHE A 1 93 ? -12.344 9.25 -4.871 1 67.19 93 PHE A CA 1
ATOM 719 C C . PHE A 1 93 ? -12.047 10.281 -3.793 1 67.19 93 PHE A C 1
ATOM 721 O O . PHE A 1 93 ? -11.047 11 -3.873 1 67.19 93 PHE A O 1
ATOM 728 N N . THR A 1 94 ? -13.133 10.633 -3.111 1 75.12 94 THR A N 1
ATOM 729 C CA . THR A 1 94 ? -12.898 11.539 -1.994 1 75.12 94 THR A CA 1
ATOM 730 C C . THR A 1 94 ? -13.102 10.828 -0.662 1 75.12 94 THR A C 1
ATOM 732 O O . THR A 1 94 ? -14.117 10.164 -0.457 1 75.12 94 THR A O 1
ATOM 735 N N . ILE A 1 95 ? -12.078 10.727 0.076 1 75.38 95 ILE A N 1
ATOM 736 C CA . ILE A 1 95 ? -12.117 10.172 1.424 1 75.38 95 ILE A CA 1
ATOM 737 C C . ILE A 1 95 ? -11.984 11.289 2.451 1 75.38 95 ILE A C 1
ATOM 739 O O . ILE A 1 95 ? -11.055 12.102 2.383 1 75.38 95 ILE A O 1
ATOM 743 N N . GLU A 1 96 ? -12.992 11.344 3.221 1 71.88 96 GLU A N 1
ATOM 744 C CA . GLU A 1 96 ? -12.922 12.367 4.258 1 71.88 96 GLU A CA 1
ATOM 745 C C . GLU A 1 96 ? -11.969 11.953 5.379 1 71.88 96 GLU A C 1
ATOM 747 O O . GLU A 1 96 ? -12.008 10.812 5.84 1 71.88 96 GLU A O 1
ATOM 752 N N . ILE A 1 97 ? -10.945 12.633 5.539 1 59.5 97 ILE A N 1
ATOM 753 C CA . ILE A 1 97 ? -10.023 12.367 6.633 1 59.5 97 ILE A CA 1
ATOM 754 C C . ILE A 1 97 ? -10.797 12.195 7.938 1 59.5 97 ILE A C 1
ATOM 756 O O . ILE A 1 97 ? -11.461 13.125 8.398 1 59.5 97 ILE A O 1
ATOM 760 N N . VAL A 1 98 ? -11.75 11.375 7.84 1 51.56 98 VAL A N 1
ATOM 761 C CA . VAL A 1 98 ? -12.594 11.281 9.031 1 51.56 98 VAL A CA 1
ATOM 762 C C . VAL A 1 98 ? -11.773 10.727 10.195 1 51.56 98 VAL A C 1
ATOM 764 O O . VAL A 1 98 ? -10.703 10.156 9.992 1 51.56 98 VAL A O 1
ATOM 767 N N . ASN A 1 99 ? -12.484 10.641 11.516 1 42.91 99 ASN A N 1
ATOM 768 C CA . ASN A 1 99 ? -12.023 10.211 12.836 1 42.91 99 ASN A CA 1
ATOM 769 C C . ASN A 1 99 ? -11.266 8.891 12.758 1 42.91 99 ASN A C 1
ATOM 771 O O . ASN A 1 99 ? -11.625 8.008 11.977 1 42.91 99 ASN A O 1
ATOM 775 N N . PRO A 1 100 ? -10.031 8.875 13.297 1 42.59 100 PRO A N 1
ATOM 776 C CA . PRO A 1 100 ? -9.023 7.836 13.5 1 42.59 100 PRO A CA 1
ATOM 777 C C . PRO A 1 100 ? -9.633 6.457 13.75 1 42.59 100 PRO A C 1
ATOM 779 O O . PRO A 1 100 ? -8.922 5.449 13.719 1 42.59 100 PRO A O 1
ATOM 782 N N . GLU A 1 101 ? -10.75 6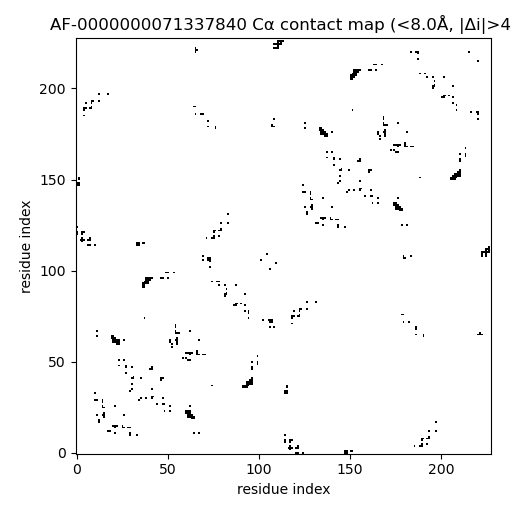.531 14.445 1 41.25 101 GLU A N 1
ATOM 783 C CA . GLU A 1 101 ? -11.258 5.242 14.898 1 41.25 101 GLU A CA 1
ATOM 784 C C . GLU A 1 101 ? -11.375 4.258 13.734 1 41.25 101 GLU A C 1
ATOM 786 O O . GLU A 1 101 ? -11.281 3.045 13.93 1 41.25 101 GLU A O 1
ATOM 791 N N . SER A 1 102 ? -11.625 4.766 12.68 1 40.44 102 SER A N 1
ATOM 792 C CA . SER A 1 102 ? -11.953 3.916 11.539 1 40.44 102 SER A CA 1
ATOM 793 C C . SER A 1 102 ? -10.695 3.389 10.859 1 40.44 102 SER A C 1
ATOM 795 O O . SER A 1 102 ? -10.734 2.369 10.172 1 40.44 102 SER A O 1
ATOM 797 N N . PHE A 1 103 ? -9.789 4.301 10.742 1 39.41 103 PHE A N 1
ATOM 798 C CA . PHE A 1 103 ? -8.539 3.783 10.203 1 39.41 103 PHE A CA 1
ATOM 799 C C . PHE A 1 103 ? -8.094 2.531 10.953 1 39.41 103 PHE A C 1
ATOM 801 O O . PHE A 1 103 ? -7.543 1.604 10.352 1 39.41 103 PHE A O 1
ATOM 808 N N . CYS A 1 104 ? -8.086 2.713 12.32 1 41.06 104 CYS A N 1
ATOM 809 C CA . CYS A 1 104 ? -7.605 1.607 13.148 1 41.06 104 CYS A CA 1
ATOM 810 C C . CYS A 1 104 ? -8.453 0.357 12.922 1 41.06 104 CYS A C 1
ATOM 812 O O . CYS A 1 104 ? -7.934 -0.761 12.977 1 41.06 104 CYS A O 1
ATOM 814 N N . LYS A 1 105 ? -9.805 0.617 13.156 1 36.88 105 LYS A N 1
ATOM 815 C CA . LYS A 1 105 ? -10.578 -0.619 13.188 1 36.88 105 LYS A CA 1
ATOM 816 C C . LYS A 1 105 ? -10.43 -1.397 11.883 1 36.88 105 LYS A C 1
ATOM 818 O O . LYS A 1 105 ? -10.594 -2.619 11.867 1 36.88 105 LYS A O 1
ATOM 823 N N . ARG A 1 106 ? -10.273 -0.676 11.023 1 35.69 106 ARG A N 1
ATOM 824 C CA . ARG A 1 106 ? -10.219 -1.374 9.742 1 35.69 106 ARG A CA 1
ATOM 825 C C . ARG A 1 106 ? -8.781 -1.665 9.336 1 35.69 106 ARG A C 1
ATOM 827 O O . ARG A 1 106 ? -8.523 -2.205 8.258 1 35.69 106 ARG A O 1
ATOM 834 N N . SER A 1 107 ? -7.93 -0.786 9.938 1 34.22 107 SER A N 1
ATOM 835 C CA . SER A 1 107 ? -6.539 -1.043 9.578 1 34.22 107 SER A CA 1
ATOM 836 C C . SER A 1 107 ? -6.227 -2.535 9.609 1 34.22 107 SER A C 1
ATOM 838 O O . SER A 1 107 ? -6.652 -3.244 10.523 1 34.22 107 SER A O 1
ATOM 840 N N . TYR A 1 108 ? -6.281 -2.961 8.594 1 33.28 108 TYR A N 1
ATOM 841 C CA . TYR A 1 108 ? -5.977 -4.34 8.234 1 33.28 1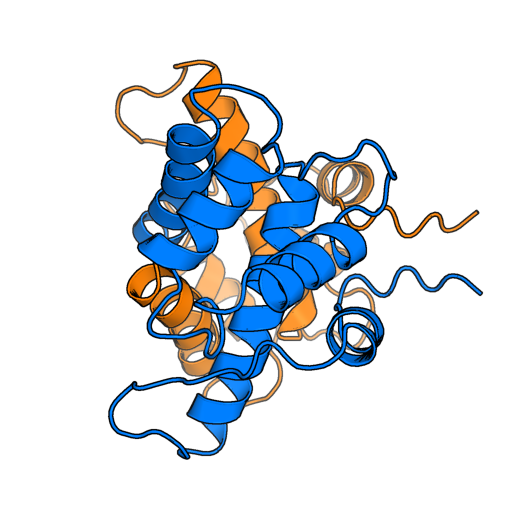08 TYR A CA 1
ATOM 842 C C . TYR A 1 108 ? -4.852 -4.898 9.094 1 33.28 108 TYR A C 1
ATOM 844 O O . TYR A 1 108 ? -4.477 -6.066 8.961 1 33.28 108 TYR A O 1
ATOM 852 N N . LEU A 1 109 ? -3.914 -4.109 9.469 1 31.66 109 LEU A N 1
ATOM 853 C CA . LEU A 1 109 ? -2.977 -4.816 10.336 1 31.66 109 LEU A CA 1
ATOM 854 C C . LEU A 1 109 ? -3.645 -5.223 11.641 1 31.66 109 LEU A C 1
ATOM 856 O O . LEU A 1 109 ? -3.859 -4.383 12.523 1 31.66 109 LEU A O 1
ATOM 860 N N . ARG A 1 110 ? -4.797 -5.676 11.594 1 29.97 110 ARG A N 1
ATOM 861 C CA . ARG A 1 110 ? -5.324 -6.25 12.828 1 29.97 110 ARG A CA 1
ATOM 862 C C . ARG A 1 110 ? -4.23 -6.98 13.602 1 29.97 110 ARG A C 1
ATOM 864 O O . ARG A 1 110 ? -3.82 -8.078 13.219 1 29.97 110 ARG A O 1
ATOM 871 N N . CYS A 1 111 ? -3.256 -6.293 14.039 1 28.67 111 CYS A N 1
ATOM 872 C CA . CYS A 1 111 ? -2.666 -6.801 15.273 1 28.67 111 CYS A CA 1
ATOM 873 C C . CYS A 1 111 ? -3.744 -7.262 16.25 1 28.67 111 CYS A C 1
ATOM 875 O O . CYS A 1 111 ? -4.684 -6.516 16.531 1 28.67 111 CYS A O 1
ATOM 877 N N . GLN A 1 112 ? -4.418 -8.328 16.109 1 26.25 112 GLN A N 1
ATOM 878 C CA . GLN A 1 112 ? -5.156 -8.906 17.234 1 26.25 112 GLN A CA 1
ATOM 879 C C . GLN A 1 112 ? -4.523 -8.523 18.562 1 26.25 112 GLN A C 1
ATOM 881 O O . GLN A 1 112 ? -3.463 -9.031 18.938 1 26.25 112 GLN A O 1
ATOM 886 N N . CYS A 1 113 ? -4.371 -7.293 18.922 1 24.09 113 CYS A N 1
ATOM 887 C CA . CYS A 1 113 ? -4.188 -6.984 20.328 1 24.09 113 CYS A CA 1
ATOM 888 C C . CYS A 1 113 ? -5.281 -7.629 21.172 1 24.09 113 CYS A C 1
ATOM 890 O O . CYS A 1 113 ? -6.453 -7.254 21.078 1 24.09 113 CYS A O 1
ATOM 892 N N . HIS A 1 114 ? -5.621 -8.906 21.203 1 21.64 114 HIS A N 1
ATOM 893 C CA . HIS A 1 114 ? -6.246 -9.273 22.469 1 21.64 114 HIS A CA 1
ATOM 894 C C . HIS A 1 114 ? -5.359 -8.898 23.656 1 21.64 114 HIS A C 1
ATOM 896 O O . HIS A 1 114 ? -4.137 -9.039 23.578 1 21.64 114 HIS A O 1
ATOM 902 N N . MET B 1 1 ? 0.617 10.484 -6.941 1 88.19 1 MET B N 1
ATOM 903 C CA . MET B 1 1 ? 0.47 9.445 -5.926 1 88.19 1 MET B CA 1
ATOM 904 C C . MET B 1 1 ? -0.907 8.797 -6.008 1 88.19 1 MET B C 1
ATOM 906 O O . MET B 1 1 ? -1.021 7.566 -6.008 1 88.19 1 MET B O 1
ATOM 910 N N . GLU B 1 2 ? -1.962 9.578 -6.375 1 89.5 2 GLU B N 1
ATOM 911 C CA . GLU B 1 2 ? -3.336 9.086 -6.352 1 89.5 2 GLU B CA 1
ATOM 912 C C . GLU B 1 2 ? -3.568 8.055 -7.457 1 89.5 2 GLU B C 1
ATOM 914 O O . GLU B 1 2 ? -4.238 7.043 -7.238 1 89.5 2 GLU B O 1
ATOM 919 N N . ALA B 1 3 ? -2.957 8.375 -8.586 1 89.69 3 ALA B N 1
ATOM 920 C CA . ALA B 1 3 ? -3.072 7.418 -9.68 1 89.69 3 ALA B CA 1
ATOM 921 C C . ALA B 1 3 ? -2.387 6.102 -9.328 1 89.69 3 ALA B C 1
ATOM 923 O O . ALA B 1 3 ? -2.844 5.027 -9.734 1 89.69 3 ALA B O 1
ATOM 924 N N . ALA B 1 4 ? -1.281 6.234 -8.641 1 93.25 4 ALA B N 1
ATOM 925 C CA . ALA B 1 4 ? -0.564 5.039 -8.211 1 93.25 4 ALA B CA 1
ATOM 926 C C . ALA B 1 4 ? -1.412 4.207 -7.25 1 93.25 4 ALA B C 1
ATOM 928 O O . ALA B 1 4 ? -1.516 2.986 -7.402 1 93.25 4 ALA B O 1
ATOM 929 N N . ILE B 1 5 ? -2.113 4.836 -6.293 1 92.5 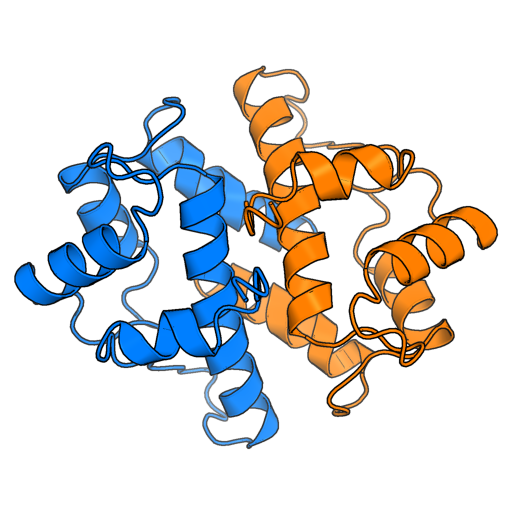5 ILE B N 1
ATOM 930 C CA . ILE B 1 5 ? -2.975 4.141 -5.344 1 92.5 5 ILE B CA 1
ATOM 931 C C . ILE B 1 5 ? -4.148 3.5 -6.082 1 92.5 5 ILE B C 1
ATOM 933 O O . ILE B 1 5 ? -4.492 2.344 -5.824 1 92.5 5 ILE B O 1
ATOM 937 N N . LYS B 1 6 ? -4.703 4.184 -7.043 1 90.31 6 LYS B N 1
ATOM 938 C CA . LYS B 1 6 ? -5.805 3.646 -7.836 1 90.31 6 LYS B CA 1
ATOM 939 C C . LYS B 1 6 ? -5.367 2.42 -8.633 1 90.31 6 LYS B C 1
ATOM 941 O O . LYS B 1 6 ? -6.129 1.463 -8.773 1 90.31 6 LYS B O 1
ATOM 946 N N . THR B 1 7 ? -4.156 2.537 -9.164 1 93.75 7 THR B N 1
ATOM 947 C CA . THR B 1 7 ? -3.633 1.402 -9.922 1 93.75 7 THR B CA 1
ATOM 948 C C . THR B 1 7 ? -3.496 0.175 -9.023 1 93.75 7 THR B C 1
ATOM 950 O O . THR B 1 7 ? -3.926 -0.92 -9.391 1 93.75 7 THR B O 1
ATOM 953 N N . VAL B 1 8 ? -2.936 0.359 -7.812 1 94.12 8 VAL B N 1
ATOM 954 C CA . VAL B 1 8 ? -2.777 -0.734 -6.859 1 94.12 8 VAL B CA 1
ATOM 955 C C . VAL B 1 8 ? -4.141 -1.357 -6.559 1 94.12 8 VAL B C 1
ATOM 957 O O . VAL B 1 8 ? -4.277 -2.582 -6.531 1 94.12 8 VAL B O 1
ATOM 960 N N . VAL B 1 9 ? -5.176 -0.544 -6.406 1 93.38 9 VAL B N 1
ATOM 961 C CA . VAL B 1 9 ? -6.52 -1.013 -6.07 1 93.38 9 VAL B CA 1
ATOM 962 C C . VAL B 1 9 ? -7.141 -1.699 -7.285 1 93.38 9 VAL B C 1
ATOM 964 O O . VAL B 1 9 ? -7.707 -2.789 -7.164 1 93.38 9 VAL B O 1
ATOM 967 N N . SER B 1 10 ? -6.98 -1.117 -8.43 1 92.88 10 SER B N 1
ATOM 968 C CA . SER B 1 10 ? -7.621 -1.622 -9.633 1 92.88 10 SER B CA 1
ATOM 969 C C . SER B 1 10 ? -7.066 -2.988 -10.023 1 92.88 10 SER B C 1
ATOM 971 O O . SER B 1 10 ? -7.801 -3.842 -10.531 1 92.88 10 SER B O 1
ATOM 973 N N . VAL B 1 11 ? -5.805 -3.188 -9.828 1 95.31 11 VAL B N 1
ATOM 974 C CA . VAL B 1 11 ? -5.188 -4.473 -10.141 1 95.31 11 VAL B CA 1
ATOM 975 C C . VAL B 1 11 ? -5.832 -5.57 -9.289 1 95.31 11 VAL B C 1
ATOM 977 O O . VAL B 1 11 ? -6.148 -6.648 -9.797 1 95.31 11 VAL B O 1
ATOM 980 N N . PHE B 1 12 ? -6.035 -5.273 -8.023 1 94.19 12 PHE B N 1
ATOM 981 C CA . PHE B 1 12 ? -6.688 -6.242 -7.148 1 94.19 12 PHE B CA 1
ATOM 982 C C . PHE B 1 12 ? -8.102 -6.535 -7.629 1 94.19 12 PHE B C 1
ATOM 984 O O . PHE B 1 12 ? -8.5 -7.699 -7.75 1 94.19 12 PHE B O 1
ATOM 991 N N . LEU B 1 13 ? -8.867 -5.488 -7.918 1 92.69 13 LEU B N 1
ATOM 992 C CA . LEU B 1 13 ? -10.273 -5.633 -8.305 1 92.69 13 LEU B CA 1
ATOM 993 C C . LEU B 1 13 ? -10.398 -6.355 -9.641 1 92.69 13 LEU B C 1
ATOM 995 O O . LEU B 1 13 ? -11.297 -7.176 -9.82 1 92.69 13 LEU B O 1
ATOM 999 N N . LYS B 1 14 ? -9.516 -6.074 -10.508 1 93.75 14 LYS B N 1
ATOM 1000 C CA . LYS B 1 14 ? -9.508 -6.762 -11.797 1 93.75 14 LYS B CA 1
ATOM 1001 C C . LYS B 1 14 ? -9.156 -8.234 -11.625 1 93.75 14 LYS B C 1
ATOM 1003 O O . LYS B 1 14 ? -9.781 -9.102 -12.242 1 93.75 14 LYS B O 1
ATOM 1008 N N . SER B 1 15 ? -8.141 -8.422 -10.797 1 94.44 15 SER B N 1
ATOM 1009 C CA . SER B 1 15 ? -7.703 -9.789 -10.578 1 94.44 15 SER B CA 1
ATOM 1010 C C . SER B 1 15 ? -8.766 -10.594 -9.828 1 94.44 15 SER B C 1
ATOM 1012 O O . SER B 1 15 ? -8.883 -11.805 -10.031 1 94.44 15 SER B O 1
ATOM 1014 N N . SER B 1 16 ? -9.508 -9.984 -8.945 1 92.44 16 SER B N 1
ATOM 1015 C CA . SER B 1 16 ? -10.523 -10.664 -8.141 1 92.44 16 SER B CA 1
ATOM 1016 C C . SER B 1 16 ? -11.828 -10.805 -8.914 1 92.44 16 SER B C 1
ATOM 1018 O O . SER B 1 16 ? -12.742 -11.516 -8.469 1 92.44 16 SER B O 1
ATOM 1020 N N . LYS B 1 17 ? -11.875 -10.188 -10.094 1 90.5 17 LYS B N 1
ATOM 1021 C CA . LYS B 1 17 ? -13.078 -10.18 -10.914 1 90.5 17 LYS B CA 1
ATOM 1022 C C . LYS B 1 17 ? -14.273 -9.641 -10.141 1 90.5 17 LYS B C 1
ATOM 1024 O O . LYS B 1 17 ? -15.367 -10.219 -10.188 1 90.5 17 LYS B O 1
ATOM 1029 N N . GLY B 1 18 ? -14.008 -8.68 -9.258 1 81.81 18 GLY B N 1
ATOM 1030 C CA . GLY B 1 18 ? -15.055 -7.988 -8.516 1 81.81 18 GLY B CA 1
ATOM 1031 C C . GLY B 1 18 ? -15.383 -8.648 -7.191 1 81.81 18 GLY B C 1
ATOM 1032 O O . GLY B 1 18 ? -16.234 -8.156 -6.445 1 81.81 18 GLY B O 1
ATOM 1033 N N . LYS B 1 19 ? -14.68 -9.773 -6.949 1 87.69 19 LYS B N 1
ATOM 1034 C CA . LYS B 1 19 ? -14.859 -10.445 -5.664 1 87.69 19 LYS B CA 1
ATOM 1035 C C . LYS B 1 19 ? -14.086 -9.734 -4.559 1 87.69 19 LYS B C 1
ATOM 1037 O O . LYS B 1 19 ? -13.227 -8.891 -4.832 1 87.69 19 LYS B O 1
ATOM 1042 N N . GLU B 1 20 ? -14.422 -10.07 -3.305 1 84.69 20 GLU B N 1
ATOM 1043 C CA . GLU B 1 20 ? -13.797 -9.438 -2.145 1 84.69 20 GLU B CA 1
ATOM 1044 C C . GLU B 1 20 ? -12.422 -10.047 -1.864 1 84.69 20 GLU B C 1
ATOM 1046 O O . GLU B 1 20 ? -11.633 -9.477 -1.114 1 84.69 20 GLU B O 1
ATOM 1051 N N . ASN B 1 21 ? -12.234 -11.195 -2.486 1 92.25 21 ASN B N 1
ATOM 1052 C CA . ASN B 1 21 ? -10.992 -11.906 -2.219 1 92.25 21 ASN B CA 1
ATOM 1053 C C . ASN B 1 21 ? -10.414 -12.523 -3.49 1 92.25 21 ASN B C 1
ATOM 1055 O O . ASN B 1 21 ? -11.125 -12.688 -4.484 1 92.25 21 ASN B O 1
ATOM 1059 N N . LEU B 1 22 ? -9.062 -12.812 -3.375 1 94.62 22 LEU B N 1
ATOM 1060 C CA . LEU B 1 22 ? -8.352 -13.523 -4.434 1 94.62 22 LEU B CA 1
ATOM 1061 C C . LEU B 1 22 ? -8.125 -14.984 -4.051 1 94.62 22 LEU B C 1
ATOM 1063 O O . LEU B 1 22 ? -7.586 -15.273 -2.98 1 94.62 22 LEU B O 1
ATOM 1067 N N . GLY B 1 23 ? -8.602 -15.867 -4.906 1 94.25 23 GLY B N 1
ATOM 1068 C CA . GLY B 1 23 ? -8.234 -17.266 -4.715 1 94.25 23 GLY B CA 1
ATOM 1069 C C . GLY B 1 23 ? -6.797 -17.562 -5.102 1 94.25 23 GLY B C 1
ATOM 1070 O O . GLY B 1 23 ? -6.035 -16.641 -5.422 1 94.25 23 GLY B O 1
ATOM 1071 N N . GLY B 1 24 ? -6.477 -18.844 -5.004 1 93.5 24 GLY B N 1
ATOM 1072 C CA . GLY B 1 24 ? -5.113 -19.266 -5.297 1 93.5 24 GLY B CA 1
ATOM 1073 C C . GLY B 1 24 ? -4.676 -18.938 -6.707 1 93.5 24 GLY B C 1
ATOM 1074 O O . GLY B 1 24 ? -3.639 -18.297 -6.906 1 93.5 24 GLY B O 1
ATOM 1075 N N . LYS B 1 25 ? -5.527 -19.312 -7.652 1 93.81 25 LYS B N 1
ATOM 1076 C CA . LYS B 1 25 ? -5.176 -19.094 -9.055 1 93.81 25 LYS B CA 1
ATOM 1077 C C . LYS B 1 25 ? -5.137 -17.609 -9.391 1 93.81 25 LYS B C 1
ATOM 1079 O O . LYS B 1 25 ? -4.254 -17.156 -10.117 1 93.81 25 LYS B O 1
ATOM 1084 N N . GLU B 1 26 ? -6.098 -16.828 -8.922 1 96 26 GLU B N 1
ATOM 1085 C CA . GLU B 1 26 ? -6.152 -15.398 -9.172 1 96 26 GLU B CA 1
ATOM 1086 C C . GLU B 1 26 ? -4.938 -14.688 -8.578 1 96 26 GLU B C 1
ATOM 1088 O O . GLU B 1 26 ? -4.367 -13.797 -9.203 1 96 26 GLU B O 1
ATOM 1093 N N . PHE B 1 27 ? -4.578 -15.156 -7.359 1 94.31 27 PHE B N 1
ATOM 1094 C CA . PHE B 1 27 ? -3.416 -14.562 -6.711 1 94.31 27 PHE B CA 1
ATOM 1095 C C . PHE B 1 27 ? -2.145 -14.875 -7.488 1 94.31 27 PHE B C 1
ATOM 1097 O O . PHE B 1 27 ? -1.315 -13.992 -7.715 1 94.31 27 PHE B O 1
ATOM 1104 N N . GLN B 1 28 ? -2.062 -16.078 -7.922 1 94.12 28 GLN B N 1
ATOM 1105 C CA . GLN B 1 28 ? -0.902 -16.484 -8.703 1 94.12 28 GLN B CA 1
ATOM 1106 C C . GLN B 1 28 ? -0.794 -15.68 -9.992 1 94.12 28 GLN B C 1
ATOM 1108 O O . GLN B 1 28 ? 0.294 -15.234 -10.367 1 94.12 28 GLN B O 1
ATOM 1113 N N . SER B 1 29 ? -1.896 -15.539 -10.641 1 94.5 29 SER B N 1
ATOM 1114 C CA . SER B 1 29 ? -1.921 -14.773 -11.891 1 94.5 29 SER B CA 1
ATOM 1115 C C . SER B 1 29 ? -1.53 -13.32 -11.648 1 94.5 29 SER B C 1
ATOM 1117 O O . SER B 1 29 ? -0.788 -12.734 -12.438 1 94.5 29 SER B O 1
ATOM 1119 N N . LEU B 1 30 ? -2 -12.766 -10.594 1 94.56 30 LEU B N 1
ATOM 1120 C CA . LEU B 1 30 ? -1.68 -11.383 -10.25 1 94.56 30 LEU B CA 1
ATOM 1121 C C . LEU B 1 30 ? -0.181 -11.211 -10.023 1 94.56 30 LEU B C 1
ATOM 1123 O O . LEU B 1 30 ? 0.436 -10.305 -10.594 1 94.56 30 LEU B O 1
ATOM 1127 N N . VAL B 1 31 ? 0.417 -12.055 -9.242 1 93.06 31 VAL B N 1
ATOM 1128 C CA . VAL B 1 31 ? 1.834 -11.969 -8.906 1 93.06 31 VAL B CA 1
ATOM 1129 C C . VAL B 1 31 ? 2.676 -12.148 -10.164 1 93.06 31 VAL B C 1
ATOM 1131 O O . VAL B 1 31 ? 3.582 -11.352 -10.43 1 93.06 31 VAL B O 1
ATOM 1134 N N . LYS B 1 32 ? 2.309 -13.078 -10.953 1 92.75 32 LYS B N 1
ATOM 1135 C CA . LYS B 1 32 ? 3.102 -13.414 -12.133 1 92.75 32 LYS B CA 1
ATOM 1136 C C . LYS B 1 32 ? 2.957 -12.336 -13.211 1 92.75 32 LYS B C 1
ATOM 1138 O O . LYS B 1 32 ? 3.893 -12.086 -13.977 1 92.75 32 LYS B O 1
ATOM 1143 N N . SER B 1 33 ? 1.822 -11.711 -13.219 1 93.62 33 SER B N 1
ATOM 1144 C CA . SER B 1 33 ? 1.568 -10.742 -14.281 1 93.62 33 SER B CA 1
ATOM 1145 C C . SER B 1 33 ? 1.922 -9.328 -13.836 1 93.62 33 SER B C 1
ATOM 1147 O O . SER B 1 33 ? 2.453 -8.539 -14.617 1 93.62 33 SER B O 1
ATOM 1149 N N . GLN B 1 34 ? 1.724 -8.977 -12.594 1 92.75 34 GLN B N 1
ATOM 1150 C CA . GLN B 1 34 ? 1.809 -7.59 -12.156 1 92.75 34 GLN B CA 1
ATOM 1151 C C . GLN B 1 34 ? 3.098 -7.336 -11.383 1 92.75 34 GLN B C 1
ATOM 1153 O O . GLN B 1 34 ? 3.545 -6.191 -11.273 1 92.75 34 GLN B O 1
ATOM 1158 N N . LEU B 1 35 ? 3.73 -8.43 -10.859 1 90.62 35 LEU B N 1
ATOM 1159 C CA . LEU B 1 35 ? 4.875 -8.219 -9.977 1 90.62 35 LEU B CA 1
ATOM 1160 C C . LEU B 1 35 ? 6.09 -9 -10.477 1 90.62 35 LEU B C 1
ATOM 1162 O O . LEU B 1 35 ? 6.996 -9.312 -9.695 1 90.62 35 LEU B O 1
ATOM 1166 N N . LYS B 1 36 ? 6.137 -9.289 -11.68 1 86.25 36 LYS B N 1
ATOM 1167 C CA . LYS B 1 36 ? 7.16 -10.172 -12.227 1 86.25 36 LYS B CA 1
ATOM 1168 C C . LYS B 1 36 ? 8.531 -9.508 -12.188 1 86.25 36 LYS B C 1
ATOM 1170 O O . LYS B 1 36 ? 9.555 -10.195 -12.094 1 86.25 36 LYS B O 1
ATOM 1175 N N . ASN B 1 37 ? 8.57 -8.195 -12.273 1 83.94 37 ASN B N 1
ATOM 1176 C CA . ASN B 1 37 ? 9.859 -7.508 -12.312 1 83.94 37 ASN B CA 1
ATOM 1177 C C . ASN B 1 37 ? 10.352 -7.16 -10.906 1 83.94 37 ASN B C 1
ATOM 1179 O O . ASN B 1 37 ? 11.539 -6.891 -10.711 1 83.94 37 ASN B O 1
ATOM 1183 N N . ILE B 1 38 ? 9.539 -7.098 -9.961 1 82.75 38 ILE B N 1
ATOM 1184 C CA . ILE B 1 38 ? 9.914 -6.77 -8.586 1 82.75 38 ILE B CA 1
ATOM 1185 C C . ILE B 1 38 ? 10.156 -8.055 -7.801 1 82.75 38 ILE B C 1
ATOM 1187 O O . ILE B 1 38 ? 11.055 -8.117 -6.961 1 82.75 38 ILE B O 1
ATOM 1191 N N . LEU B 1 39 ? 9.305 -9.039 -8.086 1 82.94 39 LEU B N 1
ATOM 1192 C CA . LEU B 1 39 ? 9.414 -10.328 -7.402 1 82.94 39 LEU B CA 1
ATOM 1193 C C . LEU B 1 39 ? 10.086 -11.359 -8.297 1 82.94 39 LEU B C 1
ATOM 1195 O O . LEU B 1 39 ? 9.602 -11.641 -9.398 1 82.94 39 LEU B O 1
ATOM 1199 N N . THR B 1 40 ? 11.141 -11.859 -7.707 1 83.69 40 THR B N 1
ATOM 1200 C CA . THR B 1 40 ? 11.82 -12.914 -8.453 1 83.69 40 THR B CA 1
ATOM 1201 C C . THR B 1 40 ? 11.398 -14.289 -7.949 1 83.69 40 THR B C 1
ATOM 1203 O O . THR B 1 40 ? 11.094 -14.461 -6.77 1 83.69 40 THR B O 1
ATOM 1206 N N . GLY B 1 41 ? 11.312 -15.25 -8.828 1 83.75 41 GLY B N 1
ATOM 1207 C CA . GLY B 1 41 ? 10.93 -16.609 -8.469 1 83.75 41 GLY B CA 1
ATOM 1208 C C . GLY B 1 41 ? 9.438 -16.859 -8.594 1 83.75 41 GLY B C 1
ATOM 1209 O O . GLY B 1 41 ? 8.938 -17.891 -8.133 1 83.75 41 GLY B O 1
ATOM 1210 N N . THR B 1 42 ? 8.789 -15.922 -9.18 1 85.44 42 THR B N 1
ATOM 1211 C CA . THR B 1 42 ? 7.344 -16.047 -9.32 1 85.44 42 THR B CA 1
ATOM 1212 C C . THR B 1 42 ? 6.984 -17.172 -10.281 1 85.44 42 THR B C 1
ATOM 1214 O O . THR B 1 42 ? 5.84 -17.625 -10.32 1 85.44 42 THR B O 1
ATOM 1217 N N . GLU B 1 43 ? 7.988 -17.594 -11 1 86.88 43 GLU B N 1
ATOM 1218 C CA . GLU B 1 43 ? 7.758 -18.719 -11.914 1 86.88 43 GLU B CA 1
ATOM 1219 C C . GLU B 1 43 ? 7.609 -20.031 -11.156 1 86.88 43 GLU B C 1
ATOM 1221 O O . GLU B 1 43 ? 7.113 -21.016 -11.703 1 86.88 43 GLU B O 1
ATOM 1226 N N . ASP B 1 44 ? 8.062 -20.016 -9.898 1 86.5 44 ASP B N 1
ATOM 1227 C CA . ASP B 1 44 ? 7.887 -21.172 -9.023 1 86.5 44 ASP B CA 1
ATOM 1228 C C . ASP B 1 44 ? 6.527 -21.125 -8.336 1 86.5 44 ASP B C 1
ATOM 1230 O O . ASP B 1 44 ? 6.332 -20.391 -7.367 1 86.5 44 ASP B O 1
ATOM 1234 N N . ASN B 1 45 ? 5.691 -22.016 -8.82 1 89.62 45 ASN B N 1
ATOM 1235 C CA . ASN B 1 45 ? 4.336 -22.047 -8.289 1 89.62 45 ASN B CA 1
ATOM 1236 C C . ASN B 1 45 ? 4.328 -22.328 -6.789 1 89.62 45 ASN B C 1
ATOM 1238 O O . ASN B 1 45 ? 3.471 -21.828 -6.059 1 89.62 45 ASN B O 1
ATOM 1242 N N . GLU B 1 46 ? 5.27 -23.125 -6.363 1 88.44 46 GLU B N 1
ATOM 1243 C CA . GLU B 1 46 ? 5.352 -23.453 -4.941 1 88.44 46 GLU B CA 1
ATOM 1244 C C . GLU B 1 46 ? 5.723 -22.219 -4.117 1 88.44 46 GLU B C 1
ATOM 1246 O O . GLU B 1 46 ? 5.203 -22.031 -3.016 1 88.44 46 GLU B O 1
ATOM 1251 N N . ALA B 1 47 ? 6.602 -21.375 -4.668 1 86.25 47 ALA B N 1
ATOM 1252 C CA . ALA B 1 47 ? 7 -20.141 -3.984 1 86.25 47 ALA B CA 1
ATOM 1253 C C . ALA B 1 47 ? 5.82 -19.188 -3.852 1 86.25 47 ALA B C 1
ATOM 1255 O O . ALA B 1 47 ? 5.613 -18.578 -2.793 1 86.25 47 ALA B O 1
ATOM 1256 N N . VAL B 1 48 ? 5.055 -19.078 -4.859 1 90.81 48 VAL B N 1
ATOM 1257 C CA . VAL B 1 48 ? 3.906 -18.188 -4.859 1 90.81 48 VAL B CA 1
ATOM 1258 C C . VAL B 1 48 ? 2.834 -18.703 -3.908 1 90.81 48 VAL B C 1
ATOM 1260 O O . VAL B 1 48 ? 2.193 -17.938 -3.193 1 90.81 48 VAL B O 1
ATOM 1263 N N . LYS B 1 49 ? 2.635 -20.078 -3.938 1 89.06 49 LYS B N 1
ATOM 1264 C CA . LYS B 1 49 ? 1.697 -20.703 -3.008 1 89.06 49 LYS B CA 1
ATOM 1265 C C . LYS B 1 49 ? 2.092 -20.422 -1.56 1 89.06 49 LYS B C 1
ATOM 1267 O O . LYS B 1 49 ? 1.237 -20.109 -0.728 1 89.06 49 LYS B O 1
ATOM 1272 N N . ASN B 1 50 ? 3.336 -20.531 -1.304 1 86.19 50 ASN B N 1
ATOM 1273 C CA . ASN B 1 50 ? 3.84 -20.25 0.036 1 86.19 50 ASN B CA 1
ATOM 1274 C C . ASN B 1 50 ? 3.598 -18.797 0.434 1 86.19 50 ASN B C 1
ATOM 1276 O O . ASN B 1 50 ? 3.254 -18.5 1.582 1 86.19 50 ASN B O 1
ATOM 1280 N N . MET B 1 51 ? 3.826 -17.891 -0.477 1 87.44 51 MET B N 1
ATOM 1281 C CA . MET B 1 51 ? 3.568 -16.469 -0.232 1 87.44 51 MET B CA 1
ATOM 1282 C C . MET B 1 51 ? 2.102 -16.234 0.105 1 87.44 51 MET B C 1
ATOM 1284 O O . MET B 1 51 ? 1.785 -15.484 1.029 1 87.44 51 MET B O 1
ATOM 1288 N N . ARG B 1 52 ? 1.281 -16.844 -0.675 1 89.19 52 ARG B N 1
ATOM 1289 C CA . ARG B 1 52 ? -0.149 -16.719 -0.411 1 89.19 52 ARG B CA 1
ATOM 1290 C C . ARG B 1 52 ? -0.493 -17.219 0.987 1 89.19 52 ARG B C 1
ATOM 1292 O O . ARG B 1 52 ? -1.281 -16.594 1.7 1 89.19 52 ARG B O 1
ATOM 1299 N N . GLN B 1 53 ? 0.06 -18.391 1.399 1 85.38 53 GLN B N 1
ATOM 1300 C CA . GLN B 1 53 ? -0.201 -19 2.699 1 85.38 53 GLN B CA 1
ATOM 1301 C C . GLN B 1 53 ? 0.273 -18.094 3.834 1 85.38 53 GLN B C 1
ATOM 1303 O O . GLN B 1 53 ? -0.355 -18.031 4.895 1 85.38 53 GLN B O 1
ATOM 1308 N N . GLN B 1 54 ? 1.311 -17.438 3.533 1 82.25 54 GLN B N 1
ATOM 1309 C CA . GLN B 1 54 ? 1.844 -16.531 4.543 1 82.25 54 GLN B CA 1
ATOM 1310 C C . GLN B 1 54 ? 0.974 -15.281 4.676 1 82.25 54 GLN B C 1
ATOM 1312 O O . GLN B 1 54 ? 0.87 -14.703 5.762 1 82.25 54 GLN B O 1
ATOM 1317 N N . LEU B 1 55 ? 0.402 -14.867 3.57 1 83.12 55 LEU B N 1
ATOM 1318 C CA . LEU B 1 55 ? -0.446 -13.68 3.574 1 83.12 55 LEU B CA 1
ATOM 1319 C C . LEU B 1 55 ? -1.837 -14.008 4.105 1 83.12 55 LEU B C 1
ATOM 1321 O O . LEU B 1 55 ? -2.539 -13.125 4.605 1 83.12 55 LEU B O 1
ATOM 1325 N N . ASP B 1 56 ? -2.211 -15.281 3.922 1 82.69 56 ASP B N 1
ATOM 1326 C CA . ASP B 1 56 ? -3.541 -15.734 4.316 1 82.69 56 ASP B CA 1
ATOM 1327 C C . ASP B 1 56 ? -3.67 -15.812 5.836 1 82.69 56 ASP B C 1
ATOM 1329 O O . ASP B 1 56 ? -3.797 -16.906 6.398 1 82.69 56 ASP B O 1
ATOM 1333 N N . ASN B 1 57 ? -3.777 -14.672 6.496 1 76.5 57 ASN B N 1
ATOM 1334 C CA . ASN B 1 57 ? -3.779 -14.578 7.949 1 76.5 57 ASN B CA 1
ATOM 1335 C C . ASN B 1 57 ? -5.055 -15.164 8.547 1 76.5 57 ASN B C 1
ATOM 1337 O O . ASN B 1 57 ? -5.031 -15.711 9.656 1 76.5 57 ASN B O 1
ATOM 1341 N N . ASN B 1 58 ? -6.168 -15.016 7.836 1 76.69 58 ASN B N 1
ATOM 1342 C CA . ASN B 1 58 ? -7.41 -15.539 8.391 1 76.69 58 ASN B CA 1
ATOM 1343 C C . ASN B 1 58 ? -7.652 -16.984 7.965 1 76.69 58 ASN B C 1
ATOM 1345 O O . ASN B 1 58 ? -8.703 -17.562 8.258 1 76.69 58 ASN B O 1
ATOM 1349 N N . GLU B 1 59 ? -6.762 -17.594 7.203 1 84.38 59 GLU B N 1
ATOM 1350 C CA . GLU B 1 59 ? -6.695 -19.016 6.852 1 84.38 59 GLU B CA 1
ATOM 1351 C C . GLU B 1 59 ? -7.938 -19.453 6.082 1 84.38 59 GLU B C 1
ATOM 1353 O O . GLU B 1 59 ? -8.5 -20.516 6.348 1 84.38 59 GLU B O 1
ATOM 1358 N N . ASP B 1 60 ? -8.461 -18.609 5.176 1 86.44 60 ASP B N 1
ATOM 1359 C CA . ASP B 1 60 ? -9.625 -18.969 4.367 1 86.44 60 ASP B CA 1
ATOM 1360 C C . ASP B 1 60 ? -9.203 -19.359 2.953 1 86.44 60 ASP B C 1
ATOM 1362 O O . ASP B 1 60 ? -10.047 -19.656 2.105 1 86.44 60 ASP B O 1
ATOM 1366 N N . GLY B 1 61 ? -7.926 -19.438 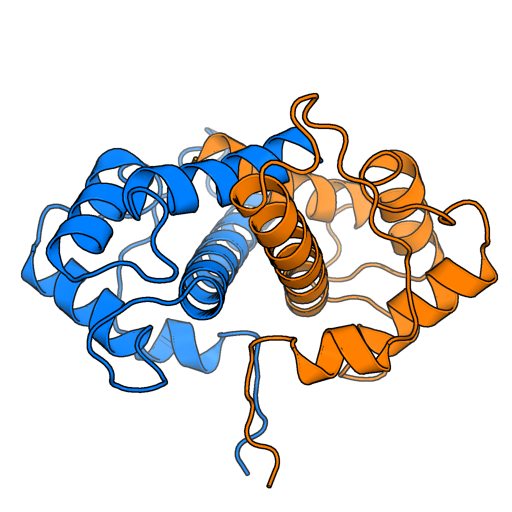2.758 1 90.62 61 GLY B N 1
ATOM 1367 C CA . GLY B 1 61 ? -7.387 -19.859 1.478 1 90.62 61 GLY B CA 1
ATOM 1368 C C . GLY B 1 61 ? -7.5 -18.812 0.399 1 90.62 61 GLY B C 1
ATOM 1369 O O . GLY B 1 61 ? -7.273 -19.078 -0.78 1 90.62 61 GLY B O 1
ATOM 1370 N N . LYS B 1 62 ? -7.93 -17.672 0.773 1 93.56 62 LYS B N 1
ATOM 1371 C CA . LYS B 1 62 ? -8.07 -16.547 -0.134 1 93.56 62 LYS B CA 1
ATOM 1372 C C . LYS B 1 62 ? -7.258 -15.344 0.356 1 93.56 62 LYS B C 1
ATOM 1374 O O . LYS B 1 62 ? -6.805 -15.32 1.503 1 93.56 62 LYS B O 1
ATOM 1379 N N . VAL B 1 63 ? -6.98 -14.492 -0.496 1 93.19 63 VAL B N 1
ATOM 1380 C CA . VAL B 1 63 ? -6.285 -13.258 -0.144 1 93.19 63 VAL B CA 1
ATOM 1381 C C . VAL B 1 63 ? -7.27 -12.086 -0.163 1 93.19 63 VAL B C 1
ATOM 1383 O O . VAL B 1 63 ? -7.773 -11.711 -1.223 1 93.19 63 VAL B O 1
ATOM 1386 N N . SER B 1 64 ? -7.562 -11.609 1.015 1 90 64 SER B N 1
ATOM 1387 C CA . SER B 1 64 ? -8.398 -10.422 1.12 1 90 64 SER B CA 1
ATOM 1388 C C . SER B 1 64 ? -7.645 -9.172 0.673 1 90 64 SER B C 1
ATOM 1390 O O . SER B 1 64 ? -6.426 -9.211 0.481 1 90 64 SER B O 1
ATOM 1392 N N . PHE B 1 65 ? -8.391 -8.094 0.5 1 88.62 65 PHE B N 1
ATOM 1393 C CA . PHE B 1 65 ? -7.742 -6.848 0.109 1 88.62 65 PHE B CA 1
ATOM 1394 C C . PHE B 1 65 ? -6.719 -6.418 1.151 1 88.62 65 PHE B C 1
ATOM 1396 O O . PHE B 1 65 ? -5.648 -5.914 0.807 1 88.62 65 PHE B O 1
ATOM 1403 N N . GLN B 1 66 ? -7.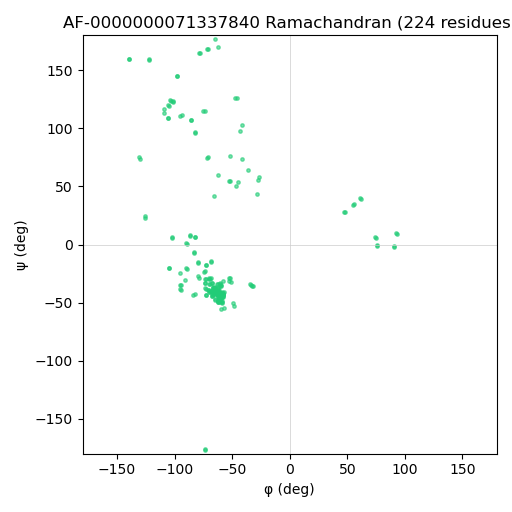094 -6.691 2.352 1 84.31 66 GLN B N 1
ATOM 1404 C CA . GLN B 1 66 ? -6.172 -6.32 3.42 1 84.31 66 GLN B CA 1
ATOM 1405 C C . GLN B 1 66 ? -4.871 -7.113 3.324 1 84.31 66 GLN B C 1
ATOM 1407 O O . GLN B 1 66 ? -3.785 -6.555 3.477 1 84.31 66 GLN B O 1
ATOM 1412 N N . GLU B 1 67 ? -4.969 -8.312 3.174 1 85.5 67 GLU B N 1
ATOM 1413 C CA . GLU B 1 67 ? -3.791 -9.164 3.035 1 85.5 67 GLU B CA 1
ATOM 1414 C C . GLU B 1 67 ? -2.98 -8.789 1.799 1 85.5 67 GLU B C 1
ATOM 1416 O O . GLU B 1 67 ? -1.748 -8.828 1.821 1 85.5 67 GLU B O 1
ATOM 1421 N N . TYR B 1 68 ? -3.725 -8.484 0.763 1 90.19 68 TYR B N 1
ATOM 1422 C CA . TYR B 1 68 ? -3.088 -7.973 -0.444 1 90.19 68 TYR B CA 1
ATOM 1423 C C . TYR B 1 68 ? -2.297 -6.703 -0.147 1 90.19 68 TYR B C 1
ATOM 1425 O O . TYR B 1 68 ? -1.165 -6.547 -0.613 1 90.19 68 TYR B O 1
ATOM 1433 N N . MET B 1 69 ? -2.859 -5.883 0.624 1 89.81 69 MET B N 1
ATOM 1434 C CA . MET B 1 69 ? -2.182 -4.633 0.946 1 89.81 69 MET B CA 1
ATOM 1435 C C . MET B 1 69 ? -0.972 -4.879 1.84 1 89.81 69 MET B C 1
ATOM 1437 O O . MET B 1 69 ? 0.01 -4.141 1.782 1 89.81 69 MET B O 1
ATOM 1441 N N . ASN B 1 70 ? -1.01 -5.91 2.625 1 84.62 70 ASN B N 1
ATOM 1442 C CA . ASN B 1 70 ? 0.18 -6.289 3.381 1 84.62 70 ASN B CA 1
ATOM 1443 C C . ASN B 1 70 ? 1.328 -6.684 2.457 1 84.62 70 ASN B C 1
ATOM 1445 O O . ASN B 1 70 ? 2.482 -6.336 2.709 1 84.62 70 ASN B O 1
ATOM 1449 N N . LEU B 1 71 ? 0.963 -7.426 1.449 1 87.25 71 LEU B N 1
ATOM 1450 C CA . LEU B 1 71 ? 1.967 -7.801 0.459 1 87.25 71 LEU B CA 1
ATOM 1451 C C . LEU B 1 71 ? 2.588 -6.562 -0.18 1 87.25 71 LEU B C 1
ATOM 1453 O O . LEU B 1 71 ? 3.812 -6.457 -0.275 1 87.25 71 LEU B O 1
ATOM 1457 N N . ILE B 1 72 ? 1.731 -5.66 -0.61 1 91.44 72 ILE B N 1
ATOM 1458 C CA . ILE B 1 72 ? 2.211 -4.438 -1.24 1 91.44 72 ILE B CA 1
ATOM 1459 C C . ILE B 1 72 ? 3.125 -3.684 -0.277 1 91.44 72 ILE B C 1
ATOM 1461 O O . ILE B 1 72 ? 4.156 -3.143 -0.684 1 91.44 72 ILE B O 1
ATOM 1465 N N . GLY B 1 73 ? 2.727 -3.594 1.005 1 88.5 73 GLY B N 1
ATOM 1466 C CA . GLY B 1 73 ? 3.564 -2.949 2.004 1 88.5 73 GLY B CA 1
ATOM 1467 C C . GLY B 1 73 ? 4.938 -3.58 2.127 1 88.5 73 GLY B C 1
ATOM 1468 O O . GLY B 1 73 ? 5.945 -2.877 2.229 1 88.5 73 GLY B O 1
ATOM 1469 N N . TYR B 1 74 ? 4.957 -4.871 2.109 1 83.19 74 TYR B N 1
ATOM 1470 C CA . TYR B 1 74 ? 6.219 -5.602 2.186 1 83.19 74 TYR B CA 1
ATOM 1471 C C . TYR B 1 74 ? 7.109 -5.277 0.991 1 83.19 74 TYR B C 1
ATOM 1473 O O . TYR B 1 74 ? 8.297 -4.988 1.154 1 83.19 74 TYR B O 1
ATOM 1481 N N . LEU B 1 75 ? 6.535 -5.367 -0.182 1 87.5 75 LEU B N 1
ATOM 1482 C CA . LEU B 1 75 ? 7.289 -5.066 -1.395 1 87.5 75 LEU B CA 1
ATOM 1483 C C . LEU B 1 75 ? 7.785 -3.625 -1.385 1 87.5 75 LEU B C 1
ATOM 1485 O O . LEU B 1 75 ? 8.938 -3.359 -1.737 1 87.5 75 LEU B O 1
ATOM 1489 N N . ALA B 1 76 ? 6.906 -2.723 -0.945 1 89.25 76 ALA B N 1
ATOM 1490 C CA . ALA B 1 76 ? 7.254 -1.307 -0.896 1 89.25 76 ALA B CA 1
ATOM 1491 C C . ALA B 1 76 ? 8.422 -1.062 0.061 1 89.25 76 ALA B C 1
ATOM 1493 O O . ALA B 1 76 ? 9.305 -0.257 -0.226 1 89.25 76 ALA B O 1
ATOM 1494 N N . GLN B 1 77 ? 8.383 -1.74 1.177 1 86.38 77 GLN B N 1
ATOM 1495 C CA . GLN B 1 77 ? 9.477 -1.616 2.133 1 86.38 77 GLN B CA 1
ATOM 1496 C C . GLN B 1 77 ? 10.797 -2.074 1.521 1 86.38 77 GLN B C 1
ATOM 1498 O O . GLN B 1 77 ? 11.836 -1.436 1.717 1 86.38 77 GLN B O 1
ATOM 1503 N N . SER B 1 78 ? 10.812 -3.15 0.892 1 83.88 78 SER B N 1
ATOM 1504 C CA . SER B 1 78 ? 12 -3.688 0.233 1 83.88 78 SER B CA 1
ATOM 1505 C C . SER B 1 78 ? 12.508 -2.742 -0.85 1 83.88 78 SER B C 1
ATOM 1507 O O . SER B 1 78 ? 13.711 -2.494 -0.951 1 83.88 78 SER B O 1
ATOM 1509 N N . VAL B 1 79 ? 11.578 -2.193 -1.621 1 85.56 79 VAL B N 1
ATOM 1510 C CA . VAL B 1 79 ? 11.93 -1.256 -2.682 1 85.56 79 VAL B CA 1
ATOM 1511 C C . VAL B 1 79 ? 12.523 0.013 -2.072 1 85.56 79 VAL B C 1
ATOM 1513 O O . VAL B 1 79 ? 13.5 0.56 -2.59 1 85.56 79 VAL B O 1
ATOM 1516 N N . SER B 1 80 ? 11.938 0.492 -0.983 1 86.19 80 SER B N 1
ATOM 1517 C CA . SER B 1 80 ? 12.422 1.688 -0.304 1 86.19 80 SER B CA 1
ATOM 1518 C C . SER B 1 80 ? 13.867 1.519 0.148 1 86.19 80 SER B C 1
ATOM 1520 O O . SER B 1 80 ? 14.688 2.428 -0.014 1 86.19 80 SER B O 1
ATOM 1522 N N . GLU B 1 81 ? 14.125 0.355 0.716 1 83.44 81 GLU B N 1
ATOM 1523 C CA . GLU B 1 81 ? 15.484 0.067 1.179 1 83.44 81 GLU B CA 1
ATOM 1524 C C . GLU B 1 81 ? 16.469 0.052 0.017 1 83.44 81 GLU B C 1
ATOM 1526 O O . GLU B 1 81 ? 17.594 0.54 0.146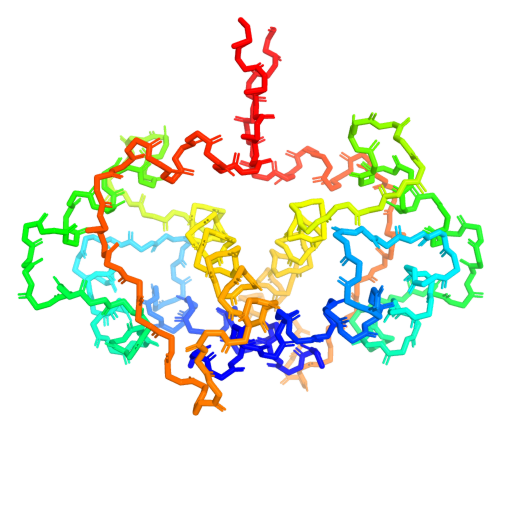 1 83.44 81 GLU B O 1
ATOM 1531 N N . GLN B 1 82 ? 16.031 -0.424 -1.011 1 81.12 82 GLN B N 1
ATOM 1532 C CA . GLN B 1 82 ? 16.891 -0.501 -2.182 1 81.12 82 GLN B CA 1
ATOM 1533 C C . GLN B 1 82 ? 17.109 0.877 -2.801 1 81.12 82 GLN B C 1
ATOM 1535 O O . GLN B 1 82 ? 18.203 1.193 -3.266 1 81.12 82 GLN B O 1
ATOM 1540 N N . LEU B 1 83 ? 16.125 1.644 -2.816 1 81.62 83 LEU B N 1
ATOM 1541 C CA . LEU B 1 83 ? 16.234 2.994 -3.361 1 81.62 83 LEU B CA 1
ATOM 1542 C C . LEU B 1 83 ? 17.125 3.867 -2.482 1 81.62 83 LEU B C 1
ATOM 1544 O O . LEU B 1 83 ? 17.891 4.688 -2.988 1 81.62 83 LEU B O 1
ATOM 1548 N N . LEU B 1 84 ? 16.953 3.688 -1.216 1 80.19 84 LEU B N 1
ATOM 1549 C CA . LEU B 1 84 ? 17.75 4.473 -0.28 1 80.19 84 LEU B CA 1
ATOM 1550 C C . LEU B 1 84 ? 19.219 4.105 -0.388 1 80.19 84 LEU B C 1
ATOM 1552 O O . LEU B 1 84 ? 20.094 4.973 -0.267 1 80.19 84 LEU B O 1
ATOM 1556 N N . LEU B 1 85 ? 19.438 2.863 -0.567 1 77.94 85 LEU B N 1
ATOM 1557 C CA . LEU B 1 85 ? 20.812 2.385 -0.623 1 77.94 85 LEU B CA 1
ATOM 1558 C C . LEU B 1 85 ? 21.406 2.578 -2.018 1 77.94 85 LEU B C 1
ATOM 1560 O O . LEU B 1 85 ? 22.578 2.322 -2.236 1 77.94 85 LEU B O 1
ATOM 1564 N N . ASN B 1 86 ? 20.641 3.227 -2.811 1 65.31 86 ASN B N 1
ATOM 1565 C CA . ASN B 1 86 ? 21.047 3.459 -4.195 1 65.31 86 ASN B CA 1
ATOM 1566 C C . ASN B 1 86 ? 21.547 2.178 -4.855 1 65.31 86 ASN B C 1
ATOM 1568 O O . ASN B 1 86 ? 22.531 2.201 -5.609 1 65.31 86 ASN B O 1
ATOM 1572 N N . LYS B 1 87 ? 21.047 1.222 -4.371 1 59.97 87 LYS B N 1
ATOM 1573 C CA . LYS B 1 87 ? 21.562 -0.048 -4.879 1 59.97 87 LYS B CA 1
ATOM 1574 C C . LYS B 1 87 ? 21.031 -0.338 -6.277 1 59.97 87 LYS B C 1
ATOM 1576 O O . LYS B 1 87 ? 21.609 -1.13 -7.02 1 59.97 87 LYS B O 1
ATOM 1581 N N . HIS B 1 88 ? 19.859 0.245 -6.695 1 57.19 88 HIS B N 1
ATOM 1582 C CA . HIS B 1 88 ? 19.328 -0.079 -8.016 1 57.19 88 HIS B CA 1
ATOM 1583 C C . HIS B 1 88 ? 18.984 1.185 -8.797 1 57.19 88 HIS B C 1
ATOM 1585 O O . HIS B 1 88 ? 17.828 1.585 -8.859 1 57.19 88 HIS B O 1
ATOM 1591 N N . PRO B 1 89 ? 20.047 1.808 -9.227 1 52.88 89 PRO B N 1
ATOM 1592 C CA . PRO B 1 89 ? 19.844 3.055 -9.961 1 52.88 89 PRO B CA 1
ATOM 1593 C C . PRO B 1 89 ? 18.844 2.896 -11.117 1 52.88 89 PRO B C 1
ATOM 1595 O O . PRO B 1 89 ? 18.172 3.863 -11.492 1 52.88 89 PRO B O 1
ATOM 1598 N N . LEU B 1 90 ? 18.844 1.657 -11.609 1 51.22 90 LEU B N 1
ATOM 1599 C CA . LEU B 1 90 ? 18.047 1.514 -12.82 1 51.22 90 LEU B CA 1
ATOM 1600 C C . LEU B 1 90 ? 16.578 1.229 -12.492 1 51.22 90 LEU B C 1
ATOM 1602 O O . LEU B 1 90 ? 15.727 1.223 -13.383 1 51.22 90 LEU B O 1
ATOM 1606 N N . GLY B 1 91 ? 16.266 1.332 -11.242 1 56.47 91 GLY B N 1
ATOM 1607 C CA . GLY B 1 91 ? 14.867 1.137 -10.898 1 56.47 91 GLY B CA 1
ATOM 1608 C C . GLY B 1 91 ? 14.445 -0.32 -10.93 1 56.47 91 GLY B C 1
ATOM 1609 O O . GLY B 1 91 ? 13.25 -0.623 -10.992 1 56.47 91 GLY B O 1
ATOM 1610 N N . LEU B 1 92 ? 15.5 -1.184 -11.297 1 58.47 92 LEU B N 1
ATOM 1611 C CA . LEU B 1 92 ? 15.141 -2.598 -11.344 1 58.47 92 LEU B CA 1
ATOM 1612 C C . LEU B 1 92 ? 15.195 -3.217 -9.945 1 58.47 92 LEU B C 1
ATOM 1614 O O . LEU B 1 92 ? 16.25 -3.26 -9.32 1 58.47 92 LEU B O 1
ATOM 1618 N N . PHE B 1 93 ? 14.117 -3.316 -9.297 1 66.38 93 PHE B N 1
ATOM 1619 C CA . PHE B 1 93 ? 14.031 -3.885 -7.953 1 66.38 93 PHE B CA 1
ATOM 1620 C C . PHE B 1 93 ? 13.656 -5.359 -8.016 1 66.38 93 PHE B C 1
ATOM 1622 O O . PHE B 1 93 ? 12.734 -5.742 -8.742 1 66.38 93 PHE B O 1
ATOM 1629 N N . THR B 1 94 ? 14.656 -6.148 -7.648 1 74.12 94 THR B N 1
ATOM 1630 C CA . THR B 1 94 ? 14.336 -7.57 -7.586 1 74.12 94 THR B CA 1
ATOM 1631 C C . THR B 1 94 ? 14.289 -8.055 -6.141 1 74.12 94 THR B C 1
ATOM 1633 O O . THR B 1 94 ? 15.227 -7.824 -5.371 1 74.12 94 THR B O 1
ATOM 1636 N N . ILE B 1 95 ? 13.141 -8.422 -5.719 1 75.06 95 ILE B N 1
ATOM 1637 C CA . ILE B 1 95 ? 12.938 -9.008 -4.395 1 75.06 95 ILE B CA 1
ATOM 1638 C C . ILE B 1 95 ? 12.711 -10.508 -4.523 1 75.06 95 ILE B C 1
ATOM 1640 O O . ILE B 1 95 ? 11.852 -10.953 -5.289 1 75.06 95 ILE B O 1
ATOM 1644 N N . GLU B 1 96 ? 13.609 -11.164 -3.891 1 71.5 96 GLU B N 1
ATOM 1645 C CA . GLU B 1 96 ? 13.43 -12.609 -3.924 1 71.5 96 GLU B CA 1
ATOM 1646 C C . GLU B 1 96 ? 12.273 -13.047 -3.021 1 71.5 96 GLU B C 1
ATOM 1648 O O . GLU B 1 96 ? 12.156 -12.578 -1.888 1 71.5 96 GLU B O 1
ATOM 1653 N N . ILE B 1 97 ? 11.289 -13.555 -3.561 1 59.72 97 ILE B N 1
ATOM 1654 C CA . ILE B 1 97 ? 10.164 -14.062 -2.779 1 59.72 97 ILE B CA 1
ATOM 1655 C C . ILE B 1 97 ? 10.68 -14.875 -1.593 1 59.72 97 ILE B C 1
ATOM 1657 O O . ILE B 1 97 ? 11.344 -15.891 -1.774 1 59.72 97 ILE B O 1
ATOM 1661 N N . VAL B 1 98 ? 11.516 -14.25 -0.88 1 52.06 98 VAL B N 1
ATOM 1662 C CA . VAL B 1 98 ? 12.148 -15.008 0.192 1 52.06 98 VAL B CA 1
ATOM 1663 C C . VAL B 1 98 ? 11.094 -15.477 1.191 1 52.06 98 VAL B C 1
ATOM 1665 O O . VAL B 1 98 ? 9.992 -14.93 1.233 1 52.06 98 VAL B O 1
ATOM 1668 N N . ASN B 1 99 ? 11.578 -16.469 2.211 1 42.88 99 ASN B N 1
ATOM 1669 C CA . ASN B 1 99 ? 10.867 -17.109 3.316 1 42.88 99 ASN B CA 1
ATOM 1670 C C . ASN B 1 99 ? 10.047 -16.094 4.109 1 42.88 99 ASN B C 1
ATOM 1672 O O . ASN B 1 99 ? 10.477 -14.953 4.309 1 42.88 99 ASN B O 1
ATOM 1676 N N . PRO B 1 100 ? 8.758 -16.375 4.258 1 42.44 100 PRO B N 1
ATOM 1677 C CA . PRO B 1 100 ? 7.676 -15.711 4.992 1 42.44 100 PRO B CA 1
ATOM 1678 C C . PRO B 1 100 ? 8.156 -15.031 6.273 1 42.44 100 PRO B C 1
ATOM 1680 O O . PRO B 1 100 ? 7.422 -14.242 6.871 1 42.44 100 PRO B O 1
ATOM 1683 N N . GLU B 1 101 ? 9.125 -15.719 6.871 1 40.94 101 GLU B N 1
ATOM 1684 C CA . GLU B 1 101 ? 9.484 -15.227 8.203 1 40.94 101 GLU B CA 1
ATOM 1685 C C . GLU B 1 101 ? 9.758 -13.727 8.188 1 40.94 101 GLU B C 1
ATOM 1687 O O . GLU B 1 101 ? 9.57 -13.047 9.195 1 40.94 101 GLU B O 1
ATOM 1692 N N . SER B 1 102 ? 10.227 -13.312 7.156 1 39.22 102 SER B N 1
ATOM 1693 C CA . SER B 1 102 ? 10.711 -11.938 7.066 1 39.22 102 SER B CA 1
ATOM 1694 C C . SER B 1 102 ? 9.57 -10.969 6.77 1 39.22 102 SER B C 1
ATOM 1696 O O . SER B 1 102 ? 9.695 -9.766 7.008 1 39.22 102 SER B O 1
ATOM 1698 N N . PHE B 1 103 ? 8.766 -11.414 5.871 1 38.66 103 PHE B N 1
ATOM 1699 C CA . PHE B 1 103 ? 7.602 -10.562 5.672 1 38.66 103 PHE B CA 1
ATOM 1700 C C . PHE B 1 103 ? 6.961 -10.195 7.004 1 38.66 103 PHE B C 1
ATOM 1702 O O . PHE B 1 103 ? 6.477 -9.078 7.176 1 38.66 103 PHE B O 1
ATOM 1709 N N . CYS B 1 104 ? 6.676 -11.305 7.773 1 40.25 104 CYS B N 1
ATOM 1710 C CA . CYS B 1 104 ? 5.996 -11.102 9.047 1 40.25 104 CYS B CA 1
ATOM 1711 C C . CYS B 1 104 ? 6.785 -10.164 9.945 1 40.25 104 CYS B C 1
ATOM 1713 O O . CYS B 1 104 ? 6.203 -9.383 10.703 1 40.25 104 CYS B O 1
ATOM 1715 N N . LYS B 1 105 ? 8.078 -10.586 10.133 1 36.5 105 LYS B N 1
ATOM 1716 C CA . LYS B 1 105 ? 8.781 -9.836 11.172 1 36.5 105 LYS B CA 1
ATOM 1717 C C . LYS B 1 105 ? 8.844 -8.352 10.836 1 36.5 105 LYS B C 1
ATOM 1719 O O . LYS B 1 105 ? 8.914 -7.508 11.727 1 36.5 105 LYS B O 1
ATOM 1724 N N . ARG B 1 106 ? 8.945 -8.25 9.711 1 34.41 106 ARG B N 1
ATOM 1725 C CA . ARG B 1 106 ? 9.117 -6.844 9.352 1 34.41 106 ARG B CA 1
ATOM 1726 C C . ARG B 1 106 ? 7.777 -6.18 9.07 1 34.41 106 ARG B C 1
ATOM 1728 O O . ARG B 1 106 ? 7.723 -4.988 8.75 1 34.41 106 ARG B O 1
ATOM 1735 N N . SER B 1 107 ? 6.891 -7.125 8.555 1 34.72 107 SER B N 1
ATOM 1736 C CA . SER B 1 107 ? 5.594 -6.496 8.32 1 34.72 107 SER B CA 1
ATOM 1737 C C . SER B 1 107 ? 5.215 -5.562 9.461 1 34.72 107 SER B C 1
ATOM 1739 O O . SER B 1 107 ? 5.43 -5.891 10.633 1 34.72 107 SER B O 1
ATOM 1741 N N . TYR B 1 108 ? 5.363 -4.512 9.211 1 32.75 108 TYR B N 1
ATOM 1742 C CA . TYR B 1 108 ? 5.109 -3.33 10.023 1 32.75 108 TYR B CA 1
ATOM 1743 C C . TYR B 1 108 ? 3.9 -3.541 10.93 1 32.75 108 TYR B C 1
ATOM 1745 O O . TYR B 1 108 ? 3.506 -2.639 11.672 1 32.75 108 TYR B O 1
ATOM 1753 N N . LEU B 1 109 ? 2.91 -4.266 10.469 1 32.75 109 LEU B N 1
ATOM 1754 C CA . LEU B 1 109 ? 1.902 -4.168 11.516 1 32.75 109 LEU B CA 1
ATOM 1755 C C . LEU B 1 109 ? 2.418 -4.762 12.82 1 32.75 109 LEU B C 1
ATOM 1757 O O . LEU B 1 109 ? 2.689 -5.961 12.898 1 32.75 109 LEU B O 1
ATOM 1761 N N . ARG B 1 110 ? 3.436 -4.277 13.328 1 30.3 110 ARG B N 1
ATOM 1762 C CA . ARG B 1 110 ? 3.717 -4.637 14.719 1 30.3 110 ARG B CA 1
ATOM 1763 C C . ARG B 1 110 ? 2.428 -4.949 15.477 1 30.3 110 ARG B C 1
ATOM 1765 O O . ARG B 1 110 ? 1.795 -4.051 16.031 1 30.3 110 ARG B O 1
ATOM 1772 N N . CYS B 1 111 ? 1.544 -5.656 14.906 1 29.67 111 CYS B N 1
ATOM 1773 C CA . CYS B 1 111 ? 0.649 -6.227 15.906 1 29.67 111 CYS B CA 1
ATOM 1774 C C . CYS B 1 111 ? 1.437 -6.934 17 1 29.67 111 CYS B C 1
ATOM 1776 O O . CYS B 1 111 ? 2.262 -7.801 16.719 1 29.67 111 CYS B O 1
ATOM 1778 N N . GLN B 1 112 ? 2.061 -6.293 17.922 1 26.3 112 GLN B N 1
ATOM 1779 C CA . GLN B 1 112 ? 2.529 -6.848 19.188 1 26.3 112 GLN B CA 1
ATOM 1780 C C . GLN B 1 112 ? 1.672 -8.031 19.625 1 26.3 112 GLN B C 1
ATOM 1782 O O . GLN B 1 112 ? 0.547 -7.852 20.094 1 26.3 112 GLN B O 1
ATOM 1787 N N . CYS B 1 113 ? 1.504 -9.039 18.828 1 23.83 113 CYS B N 1
ATOM 1788 C CA . CYS B 1 113 ? 1.049 -10.273 19.453 1 23.83 113 CYS B CA 1
ATOM 1789 C C . CYS B 1 113 ? 1.95 -10.656 20.625 1 23.83 113 CYS B C 1
ATOM 1791 O O . CYS B 1 113 ? 3.115 -11.008 20.422 1 23.83 113 CYS B O 1
ATOM 1793 N N . HIS B 1 114 ? 2.258 -9.867 21.688 1 21.77 114 HIS B N 1
ATOM 1794 C CA . HIS B 1 114 ? 2.633 -10.641 22.859 1 21.77 114 HIS B CA 1
ATOM 1795 C C . HIS B 1 114 ? 1.529 -11.617 23.25 1 21.77 114 HIS B C 1
ATOM 1797 O O . HIS B 1 114 ? 0.344 -11.289 23.172 1 21.77 114 HIS B O 1
#

pLDDT: mean 77.8, std 20.23, range [21.64, 96.0]